Protein AF-A0A8S3IN43-F1 (afdb_monomer)

Sequence (209 aa):
DVLYPGGNQHSLDSMCGRSYDKCTKEAFMAYLGIGNPAVPFPIYINMINDTSQYETFYNQTTFVCSEPIVSRYENKTACGCLDCSKSCSPIPPDVPDKEFKIFNIDGWVVIALMVIVLFVATFFTSLFVIPKFRKPRQIVEESTETTALINGPISRKKLGRLIRVRLSTESFLQRIFYNLGLYCAQHPFIVLSIGTVLIAALSCGLFKF

Secondary structure (DSSP, 8-state):
--EETTTTEEHHHHHSSS-GGG--HHHHHHIIIIISTT-SS-------S--TT-S---------TTS-EE-SS-EEPPPPTTT-GGGPPPPPPPPPP---EETTEEHHHHHHHHHHHHHHHHHHHHHHHHHHH------------TT-TTS--S-HHHHHHHHHHHHHHHHHHHHHHHHHHHHHHH-HHHHHHHHHHHHHHHHGGGGG-

Foldseek 3Di:
DAADPVPRAHPVCVQQVHHPVPRDPQSNVQCVAPVDPVHPHHDDDDDDPDCPVDPDDDDDDDDDQLQWDDDPVDTGHHHDCSGPVVVDDPDDPDDPPDQCDDPNHRVVVVVVVVVVVVVVVVVVCCVPVVVVVDDDDDDDDDDDDDPPVPDDPPCPPVVVVVVVVVVVVVVVVCVVCVVVVVVCVVCVPVVVVVVVVVVVVVCVVVVVD

InterPro domains:
  IPR032190 Niemann-Pick C1, N-terminal [PF16414] (2-106)

Mean predicted aligned error: 18.07 Å

pLDDT: mean 81.77, std 16.05, range [35.16, 96.38]

Nearest PDB structures (foldseek):
  6w5s-assembly1_A  TM=4.843E-01  e=1.435E-05  Homo sapiens
  5jnx-assembly1_A  TM=6.527E-01  e=1.391E-02  Homo sapiens
  6uox-assembly1_A  TM=4.454E-01  e=5.257E-03  Homo sapiens

Organism: NCBI:txid392030

Radius of gyration: 42.4 Å; Cα contacts (8 Å, |Δi|>4): 109; chains: 1; bounding box: 72×52×113 Å

Solvent-accessible surface area (backbone atoms only — not comparable to full-atom values): 13130 Å² total; per-residue (Å²): 101,42,57,32,90,92,71,80,41,51,48,48,38,77,59,29,84,41,55,53,95,77,53,46,75,67,51,30,47,36,21,66,19,63,64,41,89,86,45,91,62,82,42,92,70,82,88,74,93,71,63,90,85,53,98,76,78,95,82,74,94,80,85,58,57,60,46,56,49,79,51,102,88,51,79,42,76,42,47,53,42,80,42,21,72,79,39,46,74,79,80,75,78,88,74,76,79,83,75,65,58,50,97,88,36,58,36,67,60,56,51,52,50,53,53,50,52,52,51,51,52,53,50,49,46,52,67,61,49,47,58,76,71,49,75,90,73,87,87,78,86,90,74,83,71,102,78,67,90,84,83,71,89,82,51,64,68,58,54,48,47,52,50,49,49,51,53,49,51,50,56,49,52,49,52,52,51,49,54,52,50,48,51,46,67,77,39,52,70,61,50,51,51,54,52,51,53,52,50,50,62,65,49,52,62,67,74,76,109

Structure (mmCIF, N/CA/C/O backbone):
data_AF-A0A8S3IN43-F1
#
_entry.id   AF-A0A8S3IN43-F1
#
loop_
_atom_site.group_PDB
_atom_site.id
_atom_site.type_symbol
_atom_site.label_atom_id
_atom_site.label_alt_id
_atom_site.label_comp_id
_atom_site.label_asym_id
_atom_site.label_entity_id
_atom_site.label_seq_id
_atom_site.pdbx_PDB_ins_code
_atom_site.Cartn_x
_atom_site.Cartn_y
_atom_site.Cartn_z
_atom_site.occupancy
_atom_site.B_iso_or_equiv
_atom_site.auth_seq_id
_atom_site.auth_comp_id
_atom_site.auth_asym_id
_atom_site.auth_atom_id
_atom_site.pdbx_PDB_model_num
ATOM 1 N N . ASP A 1 1 ? 6.066 0.015 -19.989 1.00 91.25 1 ASP A N 1
ATOM 2 C CA . ASP A 1 1 ? 5.657 -0.548 -18.691 1.00 91.25 1 ASP A CA 1
ATOM 3 C C . ASP A 1 1 ? 6.676 -0.231 -17.610 1.00 91.25 1 ASP A C 1
ATOM 5 O O . ASP A 1 1 ? 6.291 0.456 -16.682 1.00 91.25 1 ASP A O 1
ATOM 9 N N . VAL A 1 2 ? 7.955 -0.598 -17.768 1.00 94.00 2 VAL A N 1
ATOM 10 C CA . VAL A 1 2 ? 9.033 -0.303 -16.794 1.00 94.00 2 VAL A CA 1
ATOM 11 C C . VAL A 1 2 ? 8.985 1.121 -16.226 1.00 94.00 2 VAL A C 1
ATOM 13 O O . VAL A 1 2 ? 8.909 2.102 -16.984 1.00 94.00 2 VAL A O 1
ATOM 16 N N . LEU A 1 3 ? 9.049 1.214 -14.896 1.00 93.25 3 LEU A N 1
ATOM 17 C CA . LEU A 1 3 ? 8.963 2.468 -14.151 1.00 93.25 3 LEU A CA 1
ATOM 18 C C . LEU A 1 3 ? 10.329 2.926 -13.629 1.00 93.25 3 LEU A C 1
ATOM 20 O O . LEU A 1 3 ? 11.205 2.142 -13.271 1.00 93.25 3 LEU A O 1
ATOM 24 N N . TYR A 1 4 ? 10.506 4.241 -13.560 1.00 92.31 4 TYR A N 1
ATOM 25 C CA . TYR A 1 4 ? 11.646 4.886 -12.932 1.00 92.31 4 TYR A CA 1
ATOM 26 C C . TYR A 1 4 ? 11.420 4.999 -11.412 1.00 92.31 4 TYR A C 1
ATOM 28 O O . TYR A 1 4 ? 10.465 5.661 -10.983 1.00 92.31 4 TYR A O 1
ATOM 36 N N . PRO A 1 5 ? 12.309 4.430 -10.574 1.00 89.25 5 PRO A N 1
ATOM 37 C CA . PRO A 1 5 ? 12.084 4.334 -9.130 1.00 89.25 5 PRO A CA 1
ATOM 38 C C . PRO A 1 5 ? 12.062 5.691 -8.414 1.00 89.25 5 PRO A C 1
ATOM 40 O O . PRO A 1 5 ? 11.455 5.811 -7.357 1.00 89.25 5 PRO A O 1
ATOM 43 N N . GLY A 1 6 ? 12.694 6.726 -8.977 1.00 88.31 6 GLY A N 1
ATOM 44 C CA . GLY A 1 6 ? 12.758 8.051 -8.354 1.00 88.31 6 GLY A CA 1
ATOM 45 C C . GLY A 1 6 ? 11.522 8.930 -8.565 1.00 88.31 6 GLY A C 1
ATOM 46 O O . GLY A 1 6 ? 11.456 10.004 -7.977 1.00 88.31 6 GLY A O 1
ATOM 47 N N . GLY A 1 7 ? 10.558 8.521 -9.400 1.00 84.19 7 GLY A N 1
ATOM 48 C CA . GLY A 1 7 ? 9.442 9.401 -9.774 1.00 84.19 7 GLY A CA 1
ATOM 49 C C . GLY A 1 7 ? 8.144 8.722 -10.197 1.00 84.19 7 GLY A C 1
ATOM 50 O O . GLY A 1 7 ? 7.210 9.433 -10.551 1.00 84.19 7 GLY A O 1
ATOM 51 N N . ASN A 1 8 ? 8.068 7.385 -10.177 1.00 86.69 8 ASN A N 1
ATOM 52 C CA . ASN A 1 8 ? 6.900 6.624 -10.644 1.00 86.69 8 ASN A CA 1
ATOM 53 C C . ASN A 1 8 ? 6.446 7.008 -12.073 1.00 86.69 8 ASN A C 1
ATOM 55 O O . ASN A 1 8 ? 5.265 6.966 -12.402 1.00 86.69 8 ASN A O 1
ATOM 59 N N . GLN A 1 9 ? 7.397 7.433 -12.906 1.00 91.69 9 GLN A N 1
ATOM 60 C CA . GLN A 1 9 ? 7.215 7.746 -14.327 1.00 91.69 9 GLN A CA 1
ATOM 61 C C . GLN A 1 9 ? 7.721 6.573 -15.161 1.00 91.69 9 GLN A C 1
ATOM 63 O O . GLN A 1 9 ? 8.525 5.781 -14.666 1.00 91.69 9 GLN A O 1
ATOM 68 N N . HIS A 1 10 ? 7.323 6.452 -16.426 1.00 93.69 10 HIS A N 1
ATOM 69 C CA . HIS A 1 10 ? 7.871 5.391 -17.265 1.00 93.69 10 HIS A CA 1
ATOM 70 C C . HIS A 1 10 ? 9.320 5.703 -17.637 1.00 93.69 10 HIS A C 1
ATOM 72 O O . HIS A 1 10 ? 9.658 6.827 -18.004 1.00 93.69 10 HIS A O 1
ATOM 78 N N . SER A 1 11 ? 10.197 4.698 -17.613 1.00 93.75 11 SER A N 1
ATOM 79 C CA . SER A 1 11 ? 11.609 4.904 -17.978 1.00 93.75 11 SER A CA 1
ATOM 80 C C . SER A 1 11 ? 11.765 5.453 -19.405 1.00 93.75 11 SER A C 1
ATOM 82 O O . SER A 1 11 ? 12.669 6.238 -19.687 1.00 93.75 11 SER A O 1
ATOM 84 N N . LEU A 1 12 ? 10.836 5.099 -20.298 1.00 93.88 12 LEU A N 1
ATOM 85 C CA . LEU A 1 12 ? 10.799 5.583 -21.678 1.00 93.88 12 LEU A CA 1
ATOM 86 C C . LEU A 1 12 ? 10.534 7.089 -21.810 1.00 93.88 12 LEU A C 1
ATOM 88 O O . LEU A 1 12 ? 10.988 7.661 -22.801 1.00 93.88 12 LEU A O 1
ATOM 92 N N . ASP A 1 13 ? 9.898 7.745 -20.831 1.00 92.75 13 ASP A N 1
ATOM 93 C CA . ASP A 1 13 ? 9.716 9.207 -20.847 1.00 92.75 13 ASP A CA 1
ATOM 94 C C . ASP A 1 13 ? 11.067 9.937 -20.931 1.00 92.75 13 ASP A C 1
ATOM 96 O O . ASP A 1 13 ? 11.198 10.959 -21.603 1.00 92.75 13 ASP A O 1
ATOM 100 N N . SER A 1 14 ? 12.105 9.376 -20.302 1.00 89.50 14 SER A N 1
ATOM 101 C CA . SER A 1 14 ? 13.466 9.929 -20.333 1.00 89.50 14 SER A CA 1
ATOM 102 C C . SER A 1 14 ? 14.288 9.448 -21.533 1.00 89.50 14 SER A C 1
ATOM 104 O O . SER A 1 14 ? 15.235 10.116 -21.947 1.00 89.50 14 SER A O 1
ATOM 106 N N . MET A 1 15 ? 13.944 8.293 -22.109 1.00 91.19 15 MET A N 1
ATOM 107 C CA . MET A 1 15 ? 14.746 7.636 -23.149 1.00 91.19 15 MET A CA 1
ATOM 108 C C . MET A 1 15 ? 14.199 7.811 -24.573 1.00 91.19 15 MET A C 1
ATOM 110 O O . MET A 1 15 ? 14.775 7.254 -25.500 1.00 91.19 15 MET A O 1
ATOM 114 N N . CYS A 1 16 ? 13.105 8.552 -24.771 1.00 94.12 16 CYS A N 1
ATOM 115 C CA . CYS A 1 16 ? 12.480 8.737 -26.090 1.00 94.12 16 CYS A CA 1
ATOM 116 C C . CYS A 1 16 ? 12.458 10.200 -26.581 1.00 94.12 16 CYS A C 1
ATOM 118 O O . CYS A 1 16 ? 12.021 10.477 -27.703 1.00 94.12 16 CYS A O 1
ATOM 120 N N . GLY A 1 17 ? 12.882 11.153 -25.739 1.00 91.12 17 GLY A N 1
ATOM 121 C CA . GLY A 1 17 ? 12.820 12.595 -26.031 1.00 91.12 17 GLY A CA 1
ATOM 122 C C . GLY A 1 17 ? 11.399 13.160 -26.128 1.00 91.12 17 GLY A C 1
ATOM 123 O O . GLY A 1 17 ? 11.196 14.274 -26.603 1.00 91.12 17 GLY A O 1
ATOM 124 N N . ARG A 1 18 ? 10.403 12.367 -25.730 1.00 93.31 18 ARG A N 1
ATOM 125 C CA . ARG A 1 18 ? 8.970 12.666 -25.746 1.00 93.31 18 ARG A CA 1
ATOM 126 C C . ARG A 1 18 ? 8.284 11.789 -24.701 1.00 93.31 18 ARG A C 1
ATOM 128 O O . ARG A 1 18 ? 8.858 10.792 -24.274 1.00 93.31 18 ARG A O 1
ATOM 135 N N . SER A 1 19 ? 7.047 12.129 -24.349 1.00 94.06 19 SER A N 1
ATOM 136 C CA . SER A 1 19 ? 6.263 11.333 -23.401 1.00 94.06 19 SER A CA 1
ATOM 137 C C . SER A 1 19 ? 5.993 9.912 -23.914 1.00 94.06 19 SER A C 1
ATOM 139 O O . SER A 1 19 ? 5.814 9.704 -25.121 1.00 94.06 19 SER A O 1
ATOM 141 N N . TYR A 1 20 ? 5.940 8.962 -22.983 1.00 93.75 20 TYR A N 1
ATOM 142 C CA . TYR A 1 20 ? 5.702 7.536 -23.164 1.00 93.75 20 TYR A CA 1
ATOM 143 C C . TYR A 1 20 ? 4.515 7.249 -24.088 1.00 93.75 20 TYR A C 1
ATOM 145 O O . TYR A 1 20 ? 4.677 6.511 -25.058 1.00 93.75 20 TYR A O 1
ATOM 153 N N . ASP A 1 21 ? 3.381 7.925 -23.890 1.00 93.62 21 ASP A N 1
ATOM 154 C CA . ASP A 1 21 ? 2.159 7.713 -24.685 1.00 93.62 21 ASP A CA 1
ATOM 155 C C . ASP A 1 21 ? 2.334 8.036 -26.179 1.00 93.62 21 ASP A C 1
ATOM 157 O O . ASP A 1 21 ? 1.595 7.544 -27.031 1.00 93.62 21 ASP A O 1
ATOM 161 N N . LYS A 1 22 ? 3.313 8.884 -26.517 1.00 95.06 22 LYS A N 1
ATOM 162 C CA . LYS A 1 22 ? 3.620 9.307 -27.895 1.00 95.06 22 LYS A CA 1
ATOM 163 C C . LYS A 1 22 ? 4.891 8.655 -28.441 1.00 95.06 22 LYS A C 1
ATOM 165 O O . LYS A 1 22 ? 5.344 9.014 -29.534 1.00 95.06 22 LYS A O 1
ATOM 170 N N . CYS A 1 23 ? 5.502 7.749 -27.684 1.00 95.00 23 CYS A N 1
ATOM 171 C CA . CYS A 1 23 ? 6.739 7.083 -28.054 1.00 95.00 23 CYS A CA 1
ATOM 172 C C . CYS A 1 23 ? 6.450 5.823 -28.878 1.00 95.00 23 CYS A C 1
ATOM 174 O O . CYS A 1 23 ? 6.045 4.792 -28.350 1.00 95.00 23 CYS A O 1
ATOM 176 N N . THR A 1 24 ? 6.679 5.895 -30.191 1.00 94.31 24 THR A N 1
ATOM 177 C CA . THR A 1 24 ? 6.680 4.704 -31.053 1.00 94.31 24 THR A CA 1
ATOM 178 C C . THR A 1 24 ? 8.052 4.032 -31.046 1.00 94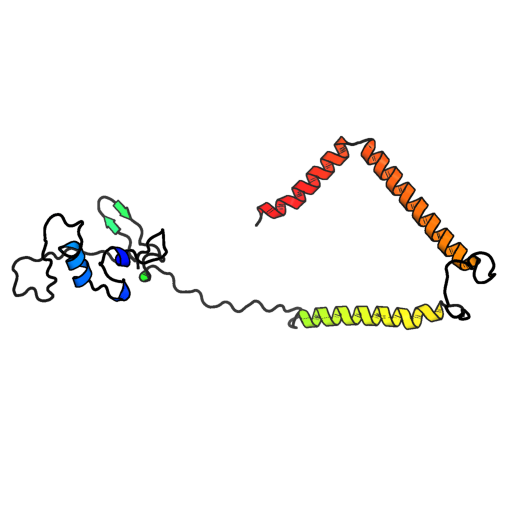.31 24 THR A C 1
ATOM 180 O O . THR A 1 24 ? 9.058 4.633 -30.659 1.00 94.31 24 THR A O 1
ATOM 183 N N . LYS A 1 25 ? 8.126 2.784 -31.519 1.00 92.56 25 LYS A N 1
ATOM 184 C CA . LYS A 1 25 ? 9.402 2.066 -31.650 1.00 92.56 25 LYS A CA 1
ATOM 185 C C . LYS A 1 25 ? 10.397 2.835 -32.535 1.00 92.56 25 LYS A C 1
ATOM 187 O O . LYS A 1 25 ? 11.568 2.947 -32.182 1.00 92.56 25 LYS A O 1
ATOM 192 N N . GLU A 1 26 ? 9.940 3.425 -33.639 1.00 92.12 26 GLU A N 1
ATOM 193 C CA . GLU A 1 26 ? 10.767 4.206 -34.576 1.00 92.12 26 GLU A CA 1
ATOM 194 C C . GLU A 1 26 ? 11.272 5.489 -33.931 1.00 92.12 26 GLU A C 1
ATOM 196 O O . GLU A 1 26 ? 12.451 5.817 -34.034 1.00 92.12 26 GLU A O 1
ATOM 201 N N . ALA A 1 27 ? 10.389 6.183 -33.216 1.00 92.50 27 ALA A N 1
ATOM 202 C CA . ALA A 1 27 ? 10.732 7.366 -32.448 1.00 92.50 27 ALA A CA 1
ATOM 203 C C . ALA A 1 27 ? 11.822 7.086 -31.407 1.00 92.50 27 ALA A C 1
ATOM 205 O O . ALA A 1 27 ? 12.772 7.860 -31.294 1.00 92.50 27 ALA A O 1
ATOM 206 N N . PHE A 1 28 ? 11.686 5.978 -30.678 1.00 94.12 28 PHE A N 1
ATOM 207 C CA . PHE A 1 28 ? 12.654 5.547 -29.678 1.00 94.12 28 PHE A CA 1
ATOM 208 C C . PHE A 1 28 ? 14.021 5.249 -30.304 1.00 94.12 28 PHE A C 1
ATOM 210 O O . PHE A 1 28 ? 15.031 5.803 -29.872 1.00 94.12 28 PHE A O 1
ATOM 217 N N . MET A 1 29 ? 14.060 4.448 -31.373 1.00 93.44 29 MET A N 1
ATOM 218 C CA . MET A 1 29 ? 15.319 4.118 -32.053 1.00 93.44 29 MET A CA 1
ATOM 219 C C . MET A 1 29 ? 15.978 5.348 -32.688 1.00 93.44 29 MET A C 1
ATOM 221 O O . MET A 1 29 ? 17.190 5.519 -32.578 1.00 93.44 29 MET A O 1
ATOM 225 N N . ALA A 1 30 ? 15.199 6.255 -33.284 1.00 93.00 30 ALA A N 1
ATOM 226 C CA . ALA A 1 30 ? 15.722 7.516 -33.806 1.00 93.00 30 ALA A CA 1
ATOM 227 C C . ALA A 1 30 ? 16.308 8.399 -32.691 1.00 93.00 30 ALA A C 1
ATOM 229 O O . ALA A 1 30 ? 17.351 9.028 -32.882 1.00 93.00 30 ALA A O 1
ATOM 230 N N . TYR A 1 31 ? 15.685 8.421 -31.508 1.00 94.25 31 TYR A N 1
ATOM 231 C CA . TYR A 1 31 ? 16.215 9.153 -30.358 1.00 94.25 31 TYR A CA 1
ATOM 232 C C . TYR A 1 31 ? 17.541 8.572 -29.854 1.00 94.25 31 TYR A C 1
ATOM 234 O O . TYR A 1 31 ? 18.444 9.332 -29.512 1.00 94.25 31 TYR A O 1
ATOM 242 N N . LEU A 1 32 ? 17.692 7.244 -29.861 1.00 93.75 32 LEU A N 1
ATOM 243 C CA . LEU A 1 32 ? 18.950 6.571 -29.521 1.00 93.75 32 LEU A CA 1
ATOM 244 C C . LEU A 1 32 ? 20.052 6.757 -30.571 1.00 93.75 32 LEU A C 1
ATOM 246 O O . LEU A 1 32 ? 21.224 6.693 -30.217 1.00 93.75 32 LEU A O 1
ATOM 250 N N . GLY A 1 33 ? 19.691 6.949 -31.841 1.00 93.69 33 GLY A N 1
ATOM 251 C CA . GLY A 1 33 ? 20.650 7.046 -32.943 1.00 93.69 33 GLY A CA 1
ATOM 252 C C . GLY A 1 33 ? 21.092 8.468 -33.289 1.00 93.69 33 GLY A C 1
ATOM 253 O O . GLY A 1 33 ? 22.247 8.674 -33.641 1.00 93.69 33 GLY A O 1
ATOM 254 N N . ILE A 1 34 ? 20.195 9.452 -33.211 1.00 93.25 34 ILE A N 1
ATOM 255 C CA . ILE A 1 34 ? 20.492 10.854 -33.567 1.00 93.25 34 ILE A CA 1
ATOM 256 C C . ILE A 1 34 ? 19.806 11.884 -32.663 1.00 93.25 34 ILE A C 1
ATOM 258 O O . ILE A 1 34 ? 20.198 13.046 -32.654 1.00 93.25 34 ILE A O 1
ATOM 262 N N . GLY A 1 35 ? 18.753 11.499 -31.937 1.00 86.75 35 GLY A N 1
ATOM 263 C CA . GLY A 1 35 ? 17.884 12.456 -31.250 1.00 86.75 35 GLY A CA 1
ATOM 264 C C . GLY A 1 35 ? 18.327 12.866 -29.847 1.00 86.75 35 GLY A C 1
ATOM 265 O O . GLY A 1 35 ? 17.629 13.671 -29.236 1.00 86.75 35 GLY A O 1
ATOM 266 N N . ASN A 1 36 ? 19.447 12.351 -29.332 1.00 89.81 36 ASN A N 1
ATOM 267 C CA . ASN A 1 36 ? 19.948 12.701 -28.005 1.00 89.81 36 ASN A CA 1
ATOM 268 C C . ASN A 1 36 ? 21.436 13.112 -28.031 1.00 89.81 36 ASN A C 1
ATOM 270 O O . ASN A 1 36 ? 22.208 12.585 -28.832 1.00 89.81 36 ASN A O 1
ATOM 274 N N . PRO A 1 37 ? 21.863 14.036 -27.150 1.00 89.81 37 PRO A N 1
ATOM 275 C CA . PRO A 1 37 ? 23.231 14.560 -27.137 1.00 89.81 37 PRO A CA 1
ATOM 276 C C . PRO A 1 37 ? 24.263 13.589 -26.545 1.00 89.81 37 PRO A C 1
ATOM 278 O O . PRO A 1 37 ? 25.458 13.859 -26.619 1.00 89.81 37 PRO A O 1
ATOM 281 N N . ALA A 1 38 ? 23.827 12.481 -25.937 1.00 92.75 38 ALA A N 1
ATOM 282 C CA . ALA A 1 38 ? 24.720 11.442 -25.433 1.00 92.75 38 ALA A CA 1
ATOM 283 C C . ALA A 1 38 ? 25.202 10.496 -26.549 1.00 92.75 38 ALA A C 1
ATOM 285 O O . ALA A 1 38 ? 26.068 9.655 -26.309 1.00 92.75 38 ALA A O 1
ATOM 286 N N . VAL A 1 39 ? 24.664 10.633 -27.765 1.00 93.19 39 VAL A N 1
ATOM 287 C CA . VAL A 1 39 ? 25.127 9.896 -28.938 1.00 93.19 39 VAL A CA 1
ATOM 288 C C . VAL A 1 39 ? 26.480 10.449 -29.414 1.00 93.19 39 VAL A C 1
ATOM 290 O O . VAL A 1 39 ? 26.562 11.623 -29.774 1.00 93.19 39 VAL A O 1
ATOM 293 N N . PRO A 1 40 ? 27.538 9.620 -29.496 1.00 93.62 40 PRO A N 1
ATOM 294 C CA . PRO A 1 40 ? 28.864 10.076 -29.916 1.00 93.62 40 PRO A CA 1
ATOM 295 C C . PRO A 1 40 ? 28.980 10.341 -31.428 1.00 93.62 40 PRO A C 1
ATOM 297 O O . PRO A 1 40 ? 29.797 11.159 -31.845 1.00 93.62 40 PRO A O 1
ATOM 300 N N . PHE A 1 41 ? 28.195 9.649 -32.257 1.00 93.88 41 PHE A N 1
ATOM 301 C CA . PHE A 1 41 ? 28.143 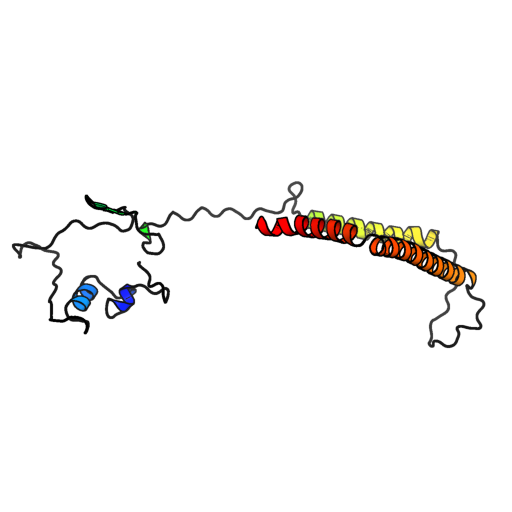9.824 -33.712 1.00 93.88 41 PHE A CA 1
ATOM 302 C C . PHE A 1 41 ? 26.763 9.415 -34.251 1.00 93.88 41 PHE A C 1
ATOM 304 O O . PHE A 1 41 ? 26.157 8.496 -33.704 1.00 93.88 41 PHE A O 1
ATOM 311 N N . PRO A 1 42 ? 26.253 10.057 -35.315 1.00 93.06 42 PRO A N 1
ATOM 312 C CA . PRO A 1 42 ? 24.896 9.818 -35.795 1.00 93.06 42 PRO A CA 1
ATOM 313 C C . PRO A 1 42 ? 24.727 8.411 -36.384 1.00 93.06 42 PRO A C 1
ATOM 315 O O . PRO A 1 42 ? 25.492 7.995 -37.256 1.00 93.06 42 PRO A O 1
ATOM 318 N N . ILE A 1 43 ? 23.685 7.703 -35.944 1.00 93.31 43 ILE A N 1
ATOM 319 C CA . ILE A 1 43 ? 23.301 6.376 -36.440 1.00 93.31 43 ILE A CA 1
ATOM 320 C C . ILE A 1 43 ? 21.863 6.433 -36.962 1.00 93.31 43 ILE A C 1
ATOM 322 O O . ILE A 1 43 ? 20.927 6.728 -36.220 1.00 93.31 43 ILE A O 1
ATOM 326 N N . TYR A 1 44 ? 21.675 6.104 -38.240 1.00 90.81 44 TYR A N 1
ATOM 327 C CA . TYR A 1 44 ? 20.358 6.060 -38.878 1.00 90.81 44 TYR A CA 1
ATOM 328 C C . TYR A 1 44 ? 19.787 4.640 -38.812 1.00 90.81 44 TYR A C 1
ATOM 330 O O . TYR A 1 44 ? 20.210 3.755 -39.554 1.00 90.81 44 TYR A O 1
ATOM 338 N N . ILE A 1 45 ? 18.839 4.420 -37.897 1.00 88.56 45 ILE A N 1
ATOM 339 C CA . ILE A 1 45 ? 18.192 3.119 -37.685 1.00 88.56 45 ILE A CA 1
ATOM 340 C C . ILE A 1 45 ? 16.848 3.107 -38.414 1.00 88.56 45 ILE A C 1
ATOM 342 O O . ILE A 1 45 ? 15.900 3.766 -37.987 1.00 88.56 45 ILE A O 1
ATOM 346 N N . ASN A 1 46 ? 16.753 2.313 -39.480 1.00 84.62 46 ASN A N 1
ATOM 347 C CA . ASN A 1 46 ? 15.513 2.118 -40.226 1.00 84.62 46 ASN A CA 1
ATOM 348 C C . ASN A 1 46 ? 14.876 0.779 -39.844 1.00 84.62 46 ASN A C 1
ATOM 350 O O . ASN A 1 46 ? 15.488 -0.274 -40.006 1.00 84.62 46 ASN A O 1
ATOM 354 N N . MET A 1 47 ? 13.635 0.821 -39.356 1.00 84.12 47 MET A N 1
ATOM 355 C CA . MET A 1 47 ? 12.822 -0.377 -39.145 1.00 84.12 47 MET A CA 1
ATOM 356 C C . MET A 1 47 ? 11.964 -0.632 -40.375 1.00 84.12 47 MET A C 1
ATOM 358 O O . MET A 1 47 ? 11.161 0.211 -40.769 1.00 84.12 47 MET A O 1
ATOM 362 N N . ILE A 1 48 ? 12.161 -1.795 -40.983 1.00 82.75 48 ILE A N 1
ATOM 363 C CA . ILE A 1 48 ? 11.596 -2.156 -42.280 1.00 82.75 48 ILE A CA 1
ATOM 364 C C . ILE A 1 48 ? 10.732 -3.393 -42.067 1.00 82.75 48 ILE A C 1
ATOM 366 O O . ILE A 1 48 ? 11.176 -4.354 -41.443 1.00 82.75 48 ILE A O 1
ATOM 370 N N . ASN A 1 49 ? 9.490 -3.355 -42.549 1.00 76.62 49 ASN A N 1
ATOM 371 C CA . ASN A 1 49 ? 8.577 -4.499 -42.458 1.00 76.62 49 ASN A CA 1
ATOM 372 C C . ASN A 1 49 ? 8.708 -5.438 -43.665 1.00 76.62 49 ASN A C 1
ATOM 374 O O . ASN A 1 49 ? 8.340 -6.604 -43.570 1.00 76.62 49 ASN A O 1
ATOM 378 N N . ASP A 1 50 ? 9.216 -4.924 -44.787 1.00 75.50 50 ASP A N 1
ATOM 379 C CA . ASP A 1 50 ? 9.418 -5.671 -46.022 1.00 75.50 50 ASP A CA 1
ATOM 380 C C . ASP A 1 50 ? 10.914 -5.939 -46.221 1.00 75.50 50 ASP A C 1
ATOM 382 O O . ASP A 1 50 ? 11.719 -5.018 -46.376 1.00 75.50 50 ASP A O 1
ATOM 386 N N . THR A 1 51 ? 11.291 -7.213 -46.162 1.00 71.50 51 THR A N 1
ATOM 387 C CA . THR A 1 51 ? 12.675 -7.679 -46.298 1.00 71.50 51 THR A CA 1
ATOM 388 C C . THR A 1 51 ? 13.086 -7.917 -47.749 1.00 71.50 51 THR A C 1
ATOM 390 O O . THR A 1 51 ? 14.255 -8.200 -47.996 1.00 71.50 51 THR A O 1
ATOM 393 N N . SER A 1 52 ? 12.176 -7.769 -48.720 1.00 70.69 52 SER A N 1
ATOM 394 C CA . SER A 1 52 ? 12.435 -8.066 -50.139 1.00 70.69 52 SER A CA 1
ATOM 395 C C . SER A 1 52 ? 13.561 -7.234 -50.766 1.00 70.69 52 SER A C 1
ATOM 397 O O . SER A 1 52 ? 14.150 -7.650 -51.761 1.00 70.69 52 SER A O 1
ATOM 399 N N . GLN A 1 53 ? 13.881 -6.079 -50.177 1.00 69.44 53 GLN A N 1
ATOM 400 C CA . GLN A 1 53 ? 14.848 -5.121 -50.712 1.00 69.44 53 GLN A CA 1
ATOM 401 C C . GLN A 1 53 ? 16.244 -5.188 -50.059 1.00 69.44 53 GLN A C 1
ATOM 403 O O . GLN A 1 53 ? 17.135 -4.447 -50.474 1.00 69.44 53 GLN A O 1
ATOM 408 N N . TYR A 1 54 ? 16.458 -6.045 -49.050 1.00 71.38 54 TYR A N 1
ATOM 409 C CA . TYR A 1 54 ? 17.693 -6.066 -48.251 1.00 71.38 54 TYR A CA 1
ATOM 410 C C . TYR A 1 54 ? 18.212 -7.493 -48.023 1.00 71.38 54 TYR A C 1
ATOM 412 O O . TYR A 1 54 ? 17.492 -8.344 -47.509 1.00 71.38 54 TYR A O 1
ATOM 420 N N . GLU A 1 55 ? 19.487 -7.746 -48.345 1.00 65.06 55 GLU A N 1
ATOM 421 C CA . GLU A 1 55 ? 20.089 -9.091 -48.253 1.00 65.06 55 GLU A CA 1
ATOM 422 C C . GLU A 1 55 ? 20.374 -9.554 -46.814 1.00 65.06 55 GLU A C 1
ATOM 424 O O . GLU A 1 55 ? 20.407 -10.753 -46.542 1.00 65.06 55 GLU A O 1
ATOM 429 N N . THR A 1 56 ? 20.549 -8.626 -45.867 1.00 73.88 56 THR A N 1
ATOM 430 C CA . THR A 1 56 ? 20.806 -8.947 -44.456 1.00 73.88 56 THR A CA 1
ATOM 431 C C . THR A 1 56 ? 20.076 -7.985 -43.531 1.00 73.88 56 THR A C 1
ATOM 433 O O . THR A 1 56 ? 20.238 -6.770 -43.639 1.00 73.88 56 THR A O 1
ATOM 436 N N . PHE A 1 57 ? 19.318 -8.527 -42.581 1.00 78.94 57 PHE A N 1
ATOM 437 C CA . PHE A 1 57 ? 18.591 -7.773 -41.563 1.00 78.94 57 PHE A CA 1
ATOM 438 C C . PHE A 1 57 ? 18.806 -8.404 -40.185 1.00 78.94 57 PHE A C 1
ATOM 440 O O . PHE A 1 57 ? 19.031 -9.608 -40.053 1.00 78.94 57 PHE A O 1
ATOM 447 N N . TYR A 1 58 ? 18.750 -7.581 -39.139 1.00 81.94 58 TYR A N 1
ATOM 448 C CA . TYR A 1 58 ? 18.923 -8.052 -37.770 1.00 81.94 58 TYR A CA 1
ATOM 449 C C . TYR A 1 58 ? 17.594 -8.589 -37.228 1.00 81.94 58 TYR A C 1
ATOM 451 O O . TYR A 1 58 ? 16.725 -7.821 -36.822 1.00 81.94 58 TYR A O 1
ATOM 459 N N . ASN A 1 59 ? 17.435 -9.914 -37.234 1.00 82.25 59 ASN A N 1
ATOM 460 C CA . ASN A 1 59 ? 16.268 -10.608 -36.687 1.00 82.25 59 ASN A CA 1
ATOM 461 C C . ASN A 1 59 ? 16.721 -11.664 -35.675 1.00 82.25 59 ASN A C 1
ATOM 463 O O . ASN A 1 59 ? 16.967 -12.818 -36.020 1.00 82.25 59 ASN A O 1
ATOM 467 N N . GLN A 1 60 ? 16.901 -11.229 -34.432 1.00 84.06 60 GLN A N 1
ATOM 468 C CA . GLN A 1 60 ? 17.221 -12.105 -33.309 1.00 84.06 60 GLN A CA 1
ATOM 469 C C . GLN A 1 60 ? 15.955 -12.448 -32.526 1.00 84.06 60 GLN A C 1
ATOM 471 O O . GLN A 1 60 ? 14.982 -11.694 -32.523 1.00 84.06 60 GLN A O 1
ATOM 476 N N . THR A 1 61 ? 15.988 -13.570 -31.812 1.00 84.25 61 THR A N 1
ATOM 477 C CA . THR A 1 61 ? 14.906 -13.963 -30.906 1.00 84.25 61 THR A CA 1
ATOM 478 C C . THR A 1 61 ? 14.750 -12.945 -29.779 1.00 84.25 61 THR A C 1
ATOM 480 O O . THR A 1 61 ? 15.722 -12.612 -29.098 1.00 84.25 61 THR A O 1
ATOM 483 N N . THR A 1 62 ? 13.525 -12.482 -29.551 1.00 87.19 62 THR A N 1
ATOM 484 C CA . THR A 1 62 ? 13.177 -11.567 -28.458 1.00 87.19 62 THR A CA 1
ATOM 485 C C . THR A 1 62 ? 12.447 -12.309 -27.347 1.00 87.19 62 THR A C 1
ATOM 487 O O . THR A 1 62 ? 11.634 -13.186 -27.631 1.00 87.19 62 THR A O 1
ATOM 490 N N . PHE A 1 63 ? 12.675 -11.914 -26.097 1.00 88.62 63 PHE A N 1
ATOM 491 C CA . PHE A 1 63 ? 11.964 -12.460 -24.941 1.00 88.62 63 PHE A CA 1
ATOM 492 C C . PHE A 1 63 ? 10.787 -11.567 -24.548 1.00 88.62 63 PHE A C 1
ATOM 494 O O . PHE A 1 63 ? 10.878 -10.338 -24.611 1.00 88.62 63 PHE A O 1
ATOM 501 N N . VAL A 1 64 ? 9.686 -12.186 -24.128 1.00 91.44 64 VAL A N 1
ATOM 502 C CA . VAL A 1 64 ? 8.514 -11.477 -23.603 1.00 91.44 64 VAL A CA 1
ATOM 503 C C . VAL A 1 64 ? 8.711 -11.222 -22.109 1.00 91.44 64 VAL A C 1
ATOM 505 O O . VAL A 1 64 ? 9.217 -12.081 -21.397 1.00 91.44 64 VAL A O 1
ATOM 508 N N . CYS A 1 65 ? 8.281 -10.060 -21.605 1.00 92.88 65 CYS A N 1
ATOM 509 C CA . CYS A 1 65 ? 8.493 -9.689 -20.198 1.00 92.88 65 CYS A CA 1
ATOM 510 C C . CYS A 1 65 ? 7.800 -10.613 -19.180 1.00 92.88 65 CYS A C 1
ATOM 512 O O . CYS A 1 65 ? 8.252 -10.712 -18.041 1.00 92.88 65 CYS A O 1
ATOM 514 N N . SER A 1 66 ? 6.734 -11.306 -19.591 1.00 93.38 66 SER A N 1
ATOM 515 C CA . SER A 1 66 ? 5.999 -12.270 -18.765 1.00 93.38 66 SER A CA 1
ATOM 516 C C . SER A 1 66 ? 6.674 -13.636 -18.652 1.00 93.38 66 SER A C 1
ATOM 518 O O . SER A 1 66 ? 6.221 -14.469 -17.870 1.00 93.38 66 SER A O 1
ATOM 520 N N . GLU A 1 67 ? 7.730 -13.892 -19.424 1.00 91.06 67 GLU A N 1
ATOM 521 C CA . GLU A 1 67 ? 8.401 -15.189 -19.476 1.00 91.06 67 GLU A CA 1
ATOM 522 C C . GLU A 1 67 ? 9.796 -15.121 -18.836 1.00 91.06 67 GLU A C 1
ATOM 524 O O . GLU A 1 67 ? 10.482 -14.099 -18.931 1.00 91.06 67 GLU A O 1
ATOM 529 N N . PRO A 1 68 ? 10.239 -16.196 -18.159 1.00 89.62 68 PRO A N 1
ATOM 530 C CA . PRO A 1 68 ? 11.594 -16.268 -17.637 1.00 89.62 68 PRO A CA 1
ATOM 531 C C . PRO A 1 68 ? 12.607 -16.386 -18.779 1.00 89.62 68 PRO A C 1
ATOM 533 O O . PRO A 1 68 ? 12.379 -17.076 -19.774 1.00 89.62 68 PRO A O 1
ATOM 536 N N . ILE A 1 69 ? 13.770 -15.763 -18.605 1.00 88.25 69 ILE A N 1
ATOM 537 C CA . ILE A 1 69 ? 14.873 -15.881 -19.559 1.00 88.25 69 ILE A CA 1
ATOM 538 C C . ILE A 1 69 ? 15.767 -17.026 -19.093 1.00 88.25 69 ILE A C 1
ATOM 540 O O . ILE A 1 69 ? 16.492 -16.905 -18.105 1.00 88.25 69 ILE A O 1
ATOM 544 N N . VAL A 1 70 ? 15.719 -18.140 -19.819 1.00 81.94 70 VAL A N 1
ATOM 545 C CA . VAL A 1 70 ? 16.585 -19.303 -19.597 1.00 81.94 70 VAL A CA 1
ATOM 546 C C . VAL A 1 70 ? 17.678 -19.276 -20.655 1.00 81.94 70 VAL A C 1
ATOM 548 O O . VAL A 1 70 ? 17.441 -19.593 -21.821 1.00 81.94 70 VAL A O 1
ATOM 551 N N . SER A 1 71 ? 18.880 -18.860 -20.264 1.00 78.12 71 SER A N 1
ATOM 552 C CA . SER A 1 71 ? 20.054 -18.879 -21.135 1.00 78.12 71 SER A CA 1
ATOM 553 C C . SER A 1 71 ? 21.074 -19.899 -20.639 1.00 78.12 71 SER A C 1
ATOM 555 O O . SER A 1 71 ? 21.050 -20.321 -19.486 1.00 78.12 71 SER A O 1
ATOM 557 N N . ARG A 1 72 ? 22.031 -20.268 -21.499 1.00 72.12 72 ARG A N 1
ATOM 558 C CA . ARG A 1 72 ? 23.118 -21.196 -21.140 1.00 72.12 72 ARG A CA 1
ATOM 559 C C . ARG A 1 72 ? 23.959 -20.716 -19.945 1.00 72.12 72 ARG A C 1
ATOM 561 O O . ARG A 1 72 ? 24.608 -21.535 -19.305 1.00 72.12 72 ARG A O 1
ATOM 568 N N . TYR A 1 73 ? 23.971 -19.410 -19.683 1.00 73.25 73 TYR A N 1
ATOM 569 C CA . TYR A 1 73 ? 24.824 -18.772 -18.680 1.00 73.25 73 TYR A CA 1
ATOM 570 C C . TYR A 1 73 ? 24.052 -18.271 -17.457 1.00 73.25 73 TYR A C 1
ATOM 572 O O . TYR A 1 73 ? 24.637 -18.143 -16.387 1.00 73.25 73 TYR A O 1
ATOM 580 N N . GLU A 1 74 ? 22.756 -17.989 -17.595 1.00 78.56 74 GLU A N 1
ATOM 581 C CA . GLU A 1 74 ? 21.972 -17.354 -16.539 1.00 78.56 74 GLU A CA 1
ATOM 582 C C . GLU A 1 74 ? 20.484 -17.697 -16.673 1.00 78.56 74 GLU A C 1
ATOM 584 O O . GLU A 1 74 ? 19.903 -17.578 -17.758 1.00 78.56 74 GLU A O 1
ATOM 589 N N . ASN A 1 75 ? 19.880 -18.095 -15.552 1.00 82.69 75 ASN A N 1
ATOM 590 C CA . ASN A 1 75 ? 18.445 -18.319 -15.417 1.00 82.69 75 ASN A CA 1
ATOM 591 C C . ASN A 1 75 ? 17.843 -17.126 -14.676 1.00 82.69 75 ASN A C 1
ATOM 593 O O . ASN A 1 75 ? 18.109 -16.945 -13.486 1.00 82.69 75 ASN A O 1
ATOM 597 N N . LYS A 1 76 ? 17.035 -16.319 -15.367 1.00 86.19 76 LYS A N 1
ATOM 598 C CA . LYS A 1 76 ? 16.325 -15.177 -14.779 1.00 86.19 76 LYS A CA 1
ATOM 599 C C . LYS A 1 76 ? 14.832 -15.441 -14.722 1.00 86.19 76 LYS A C 1
ATOM 601 O O . LYS A 1 76 ? 14.250 -16.009 -15.644 1.00 86.19 76 LYS A O 1
ATOM 606 N N . THR A 1 77 ? 14.212 -14.997 -13.637 1.00 89.81 77 THR A N 1
ATOM 607 C CA . THR A 1 77 ? 12.755 -14.975 -13.500 1.00 89.81 77 THR A CA 1
ATOM 608 C C . THR A 1 77 ? 12.139 -13.935 -14.436 1.00 89.81 77 THR A C 1
ATOM 610 O O . THR A 1 77 ? 12.822 -13.015 -14.887 1.00 89.81 77 THR A O 1
ATOM 613 N N . ALA A 1 78 ? 10.840 -14.072 -14.705 1.00 90.62 78 ALA A N 1
ATOM 614 C CA . ALA A 1 78 ? 10.069 -13.071 -15.438 1.00 90.62 78 ALA A CA 1
ATOM 615 C C . ALA A 1 78 ? 10.073 -11.704 -14.723 1.00 90.62 78 ALA A C 1
ATOM 617 O O . ALA A 1 78 ? 10.351 -11.615 -13.520 1.00 90.62 78 ALA A O 1
ATOM 618 N N . CYS A 1 79 ? 9.737 -10.641 -15.458 1.00 93.19 79 CYS A N 1
ATOM 619 C CA . CYS A 1 79 ? 9.578 -9.304 -14.889 1.00 93.19 79 CYS A CA 1
ATOM 620 C C . CYS A 1 79 ? 8.401 -9.262 -13.903 1.00 93.19 79 CYS A C 1
ATOM 622 O O . CYS A 1 79 ? 7.394 -9.948 -14.091 1.00 93.19 79 CYS A O 1
ATOM 624 N N . GLY A 1 80 ? 8.503 -8.414 -12.876 1.00 92.69 80 GLY A N 1
ATOM 625 C CA . GLY A 1 80 ? 7.399 -8.164 -11.952 1.00 92.69 80 GLY A CA 1
ATOM 626 C C . GLY A 1 80 ? 6.230 -7.432 -12.620 1.00 92.69 80 GLY A C 1
ATOM 627 O O . GLY A 1 80 ? 6.411 -6.728 -13.610 1.00 92.69 80 GLY A O 1
ATOM 628 N N . CYS A 1 81 ? 5.032 -7.558 -12.040 1.00 93.19 81 CYS A N 1
ATOM 629 C CA . CYS A 1 81 ? 3.807 -6.893 -12.515 1.00 93.19 81 CYS A CA 1
ATOM 630 C C . CYS A 1 81 ? 3.946 -5.360 -12.612 1.00 93.19 81 CYS A C 1
ATOM 632 O O . CYS A 1 81 ? 3.379 -4.743 -13.506 1.00 93.19 81 CYS A O 1
ATOM 634 N N . LEU A 1 82 ? 4.755 -4.751 -11.737 1.00 92.44 82 LEU A N 1
ATOM 635 C CA . LEU A 1 82 ? 5.019 -3.311 -11.753 1.00 92.44 82 LEU A CA 1
ATOM 636 C C . LEU A 1 82 ? 5.696 -2.844 -13.055 1.00 92.44 82 LEU A C 1
ATOM 638 O O . LEU A 1 82 ? 5.396 -1.765 -13.552 1.00 92.44 82 LEU A O 1
ATOM 642 N N . ASP A 1 83 ? 6.577 -3.675 -13.614 1.00 93.88 83 ASP A N 1
ATOM 643 C CA . ASP A 1 83 ? 7.372 -3.353 -14.803 1.00 93.88 83 ASP A CA 1
ATOM 644 C C . ASP A 1 83 ? 6.827 -3.994 -16.089 1.00 93.88 83 ASP A C 1
ATOM 646 O O . ASP A 1 83 ? 7.313 -3.703 -17.185 1.00 93.88 83 ASP A O 1
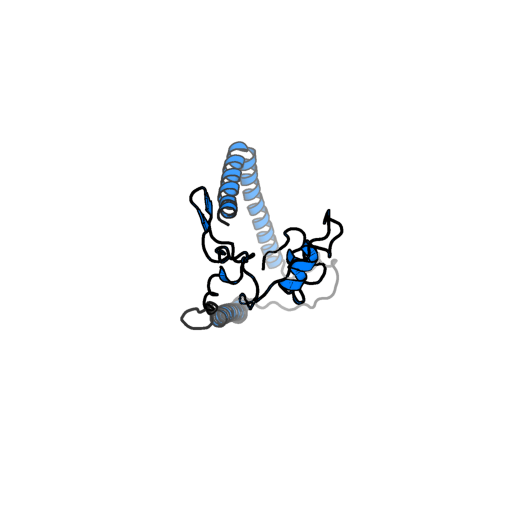ATOM 650 N N . CYS A 1 84 ? 5.832 -4.875 -15.969 1.00 93.44 84 CYS A N 1
ATOM 651 C CA . CYS A 1 84 ? 5.204 -5.597 -17.070 1.00 93.44 84 CYS A CA 1
ATOM 652 C C . CYS A 1 84 ? 3.751 -5.922 -16.712 1.00 93.44 84 CYS A C 1
ATOM 654 O O . CYS A 1 84 ? 3.476 -6.832 -15.926 1.00 93.44 84 CYS A O 1
ATOM 656 N N . SER A 1 85 ? 2.811 -5.238 -17.364 1.00 91.94 85 SER A N 1
ATOM 657 C CA . SER A 1 85 ? 1.369 -5.455 -17.166 1.00 91.94 85 SER A CA 1
ATOM 658 C C . SER A 1 85 ? 0.934 -6.899 -17.456 1.00 91.94 85 SER A C 1
ATOM 660 O O . SER A 1 85 ? 0.045 -7.440 -16.801 1.00 91.94 85 SER A O 1
ATOM 662 N N . LYS A 1 86 ? 1.606 -7.566 -18.401 1.00 92.00 86 LYS A N 1
ATOM 663 C CA . LYS A 1 86 ? 1.343 -8.968 -18.766 1.00 92.00 86 LYS A CA 1
ATOM 664 C C . LYS A 1 86 ? 1.786 -9.983 -17.709 1.00 92.00 86 LYS A C 1
ATOM 666 O O . LYS A 1 86 ? 1.337 -11.122 -17.765 1.00 92.00 86 LYS A O 1
ATOM 671 N N . SER A 1 87 ? 2.644 -9.595 -16.766 1.00 93.31 87 SER A N 1
ATOM 672 C CA . SER A 1 87 ? 3.055 -10.453 -15.645 1.00 93.31 87 SER A CA 1
ATOM 673 C C . SER A 1 87 ? 2.073 -10.413 -14.471 1.00 93.31 87 SER A C 1
ATOM 675 O O . SER A 1 87 ? 2.256 -11.133 -13.489 1.00 93.31 87 SER A O 1
ATOM 677 N N . CYS A 1 88 ? 1.059 -9.546 -14.514 1.00 92.06 88 CYS A N 1
ATOM 678 C CA . CYS A 1 88 ? 0.120 -9.384 -13.415 1.00 92.06 88 CYS A CA 1
ATOM 679 C C . CYS A 1 88 ? -0.819 -10.588 -13.293 1.00 92.06 88 CYS A C 1
ATOM 681 O O . CYS A 1 88 ? -1.371 -11.080 -14.276 1.00 92.06 88 CYS A O 1
ATOM 683 N N . SER A 1 89 ? -1.023 -11.043 -12.056 1.00 88.75 89 SER A N 1
ATOM 684 C CA . SER A 1 89 ? -2.071 -12.019 -11.763 1.00 88.75 89 SER A CA 1
ATOM 685 C C . SER A 1 89 ? -3.449 -11.388 -11.989 1.00 88.75 89 SER A C 1
ATOM 687 O O . SER A 1 89 ? -3.604 -10.183 -11.772 1.00 88.75 89 SER A O 1
ATOM 689 N N . PRO A 1 90 ? -4.454 -12.174 -12.408 1.00 86.38 90 PRO A N 1
ATOM 690 C CA . PRO A 1 90 ? -5.817 -11.677 -12.504 1.00 86.38 90 PRO A CA 1
ATOM 691 C C . PRO A 1 90 ? -6.279 -11.159 -11.140 1.00 86.38 90 PRO A C 1
ATOM 693 O O . PRO A 1 90 ? -5.955 -11.736 -10.099 1.00 86.38 90 PRO A O 1
ATOM 696 N N . ILE A 1 91 ? -7.027 -10.058 -11.164 1.00 85.06 91 ILE A N 1
ATOM 697 C CA . ILE A 1 91 ? -7.596 -9.455 -9.960 1.00 85.06 91 ILE A CA 1
ATOM 698 C C . ILE A 1 91 ? -8.504 -10.508 -9.302 1.00 85.06 91 ILE A C 1
ATOM 700 O O . ILE A 1 91 ? -9.329 -11.106 -10.004 1.00 85.06 91 ILE A O 1
ATOM 704 N N . PRO A 1 92 ? -8.344 -10.789 -7.994 1.00 86.38 92 PRO A N 1
ATOM 705 C CA . PRO A 1 92 ? -9.230 -11.716 -7.307 1.00 86.38 92 PRO A CA 1
ATOM 706 C C . PRO A 1 92 ? -10.671 -11.188 -7.360 1.00 86.38 92 PRO A C 1
ATOM 708 O O . PRO A 1 92 ? -10.871 -9.974 -7.354 1.00 86.38 92 PRO A O 1
ATOM 711 N N . PRO A 1 93 ? -11.683 -12.070 -7.422 1.00 85.94 9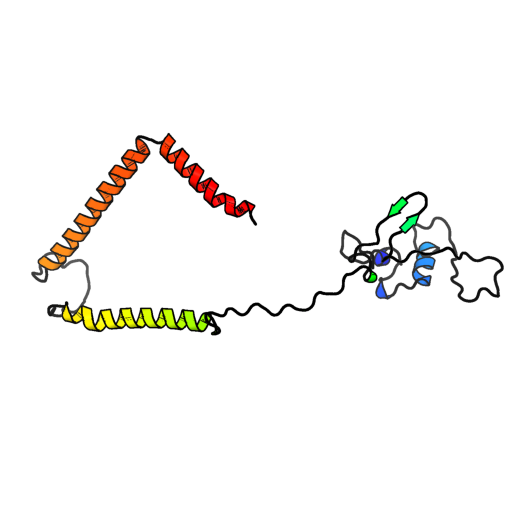3 PRO A N 1
ATOM 712 C CA . PRO A 1 93 ? -13.071 -11.630 -7.402 1.00 85.94 93 PRO A CA 1
ATOM 713 C C . PRO A 1 93 ? -13.361 -10.861 -6.109 1.00 85.94 93 PRO A C 1
ATOM 715 O O . PRO A 1 93 ? -12.848 -11.227 -5.048 1.00 85.94 93 PRO A O 1
ATOM 718 N N . ASP A 1 94 ? -14.202 -9.830 -6.203 1.00 83.69 94 ASP A N 1
ATOM 719 C CA . ASP A 1 94 ? -14.655 -9.081 -5.034 1.00 83.69 94 ASP A CA 1
ATOM 720 C C . ASP A 1 94 ? -15.298 -10.043 -4.031 1.00 83.69 94 ASP A C 1
ATOM 722 O O . ASP A 1 94 ? -16.300 -10.709 -4.313 1.00 83.69 94 ASP A O 1
ATOM 726 N N . VAL A 1 95 ? -14.692 -10.136 -2.849 1.00 82.31 95 VAL A N 1
ATOM 727 C CA . VAL A 1 95 ? -15.304 -10.813 -1.711 1.00 82.31 95 VAL A CA 1
ATOM 728 C C . VAL A 1 95 ? -16.326 -9.849 -1.112 1.00 82.31 95 VAL A C 1
ATOM 730 O O . VAL A 1 95 ? -15.950 -8.734 -0.753 1.00 82.31 95 VAL A O 1
ATOM 733 N N . PRO A 1 96 ? -17.615 -10.221 -1.019 1.00 82.25 96 PRO A N 1
ATOM 734 C CA . PRO A 1 96 ? -18.598 -9.346 -0.401 1.00 82.25 96 PRO A CA 1
ATOM 735 C C . PRO A 1 96 ? -18.203 -9.083 1.052 1.00 82.25 96 PRO A C 1
ATOM 737 O O . PRO A 1 96 ? -17.745 -9.993 1.754 1.00 82.25 96 PRO A O 1
ATOM 740 N N . ASP A 1 97 ? -18.398 -7.843 1.500 1.00 81.06 97 ASP A N 1
ATOM 741 C CA . ASP A 1 97 ? -18.155 -7.466 2.887 1.00 81.06 97 ASP A CA 1
ATOM 742 C C . ASP A 1 97 ? -18.907 -8.408 3.828 1.00 81.06 97 ASP A C 1
ATOM 744 O O . ASP A 1 97 ? -20.087 -8.728 3.642 1.00 81.06 97 ASP A O 1
ATOM 748 N N . LYS A 1 98 ? -18.208 -8.878 4.863 1.00 79.75 98 LYS A N 1
ATOM 749 C CA . LYS A 1 98 ? -18.808 -9.768 5.850 1.00 79.75 98 LYS A CA 1
ATOM 750 C C . LYS A 1 98 ? -19.868 -9.001 6.635 1.00 79.75 98 LYS A C 1
ATOM 752 O O . LYS A 1 98 ? -19.548 -8.181 7.493 1.00 79.75 98 LYS A O 1
ATOM 757 N N . GLU A 1 99 ? -21.130 -9.319 6.382 1.00 85.19 99 GLU A N 1
ATOM 758 C CA . GLU A 1 99 ? -22.258 -8.729 7.095 1.00 85.19 99 GLU A CA 1
ATOM 759 C C . GLU A 1 99 ? -22.186 -9.055 8.599 1.00 85.19 99 GLU A C 1
ATOM 761 O O . GLU A 1 99 ? -22.052 -10.215 9.010 1.00 85.19 99 GLU A O 1
ATOM 766 N N . PHE A 1 100 ? -22.291 -8.027 9.445 1.00 85.75 100 PHE A N 1
ATOM 767 C CA . PHE A 1 100 ? -22.355 -8.194 10.895 1.00 85.75 100 PHE A CA 1
ATOM 768 C C . PHE A 1 100 ? -23.747 -8.695 11.302 1.00 85.75 100 PHE A C 1
ATOM 770 O O . PHE A 1 100 ? -24.670 -7.915 11.528 1.00 85.75 100 PHE A O 1
ATOM 777 N N . LYS A 1 101 ? -23.901 -10.020 11.380 1.00 90.94 101 LYS A N 1
ATOM 778 C CA . LYS A 1 101 ? -25.157 -10.685 11.749 1.00 90.94 101 LYS A CA 1
ATOM 779 C C . LYS A 1 101 ? -25.041 -11.426 13.078 1.00 90.94 101 LYS A C 1
ATOM 781 O O . LYS A 1 101 ? -24.106 -12.196 13.293 1.00 90.94 101 LYS A O 1
ATOM 786 N N . ILE A 1 102 ? -26.038 -11.254 13.941 1.00 89.44 102 ILE A N 1
ATOM 787 C CA . ILE A 1 102 ? -26.237 -12.019 15.179 1.00 89.44 102 ILE A CA 1
ATOM 788 C C . ILE A 1 102 ? -27.576 -12.755 15.033 1.00 89.44 102 ILE A C 1
ATOM 790 O O . ILE A 1 102 ? -28.596 -12.124 14.780 1.00 89.44 102 ILE A O 1
ATOM 794 N N . PHE A 1 103 ? -27.585 -14.090 15.136 1.00 87.00 103 PHE A N 1
ATOM 795 C CA . PHE A 1 103 ? -28.780 -14.926 14.889 1.00 87.00 103 PHE A CA 1
ATOM 796 C C . PHE A 1 103 ? -29.490 -14.646 13.547 1.00 87.00 103 PHE A C 1
ATOM 798 O O . PHE A 1 103 ? -30.713 -14.691 13.463 1.00 87.00 103 PHE A O 1
ATOM 805 N N . ASN A 1 104 ? -28.724 -14.368 12.486 1.00 87.75 104 ASN A N 1
ATOM 806 C CA . ASN A 1 104 ? -29.244 -14.030 11.152 1.00 87.75 104 ASN A CA 1
ATOM 807 C C . ASN A 1 104 ? -30.066 -12.720 11.083 1.00 87.75 104 ASN A C 1
ATOM 809 O O . ASN A 1 104 ? -30.798 -12.494 10.123 1.00 87.75 104 ASN A O 1
ATOM 813 N N . ILE A 1 105 ? -29.918 -11.848 12.082 1.00 88.56 105 ILE A N 1
ATOM 814 C CA . ILE A 1 105 ? -30.465 -10.486 12.136 1.00 88.56 105 ILE A CA 1
ATOM 815 C C . ILE A 1 105 ? -29.277 -9.513 12.153 1.00 88.56 105 ILE A C 1
ATOM 817 O O . ILE A 1 105 ? -28.196 -9.876 12.621 1.00 88.56 105 ILE A O 1
ATOM 821 N N . ASP A 1 106 ? -29.451 -8.293 11.641 1.00 90.44 106 ASP A N 1
ATOM 822 C CA . ASP A 1 106 ? -28.438 -7.233 11.733 1.00 90.44 106 ASP A CA 1
ATOM 823 C C . ASP A 1 106 ? -28.000 -7.035 13.197 1.00 90.44 106 ASP A C 1
ATOM 825 O O . ASP A 1 106 ? -28.819 -6.781 14.089 1.00 90.44 106 ASP A O 1
ATOM 829 N N . GLY A 1 107 ? -26.701 -7.192 13.460 1.00 92.25 107 GLY A N 1
ATOM 830 C CA . GLY A 1 107 ? -26.153 -7.124 14.809 1.00 92.25 107 GLY A CA 1
ATOM 831 C C . GLY A 1 107 ? -26.354 -5.756 15.465 1.00 92.25 107 GLY A C 1
ATOM 832 O O . GLY A 1 107 ? -26.508 -5.692 16.688 1.00 92.25 107 GLY A O 1
ATOM 833 N N . TRP A 1 108 ? -26.459 -4.675 14.685 1.00 93.06 108 TRP A N 1
ATOM 834 C CA . TRP A 1 108 ? -26.780 -3.346 15.215 1.00 93.06 108 TRP A CA 1
ATOM 835 C C . TRP A 1 108 ? -28.181 -3.289 15.818 1.00 93.06 108 TRP A C 1
ATOM 837 O O . TRP A 1 108 ? -28.371 -2.693 16.880 1.00 93.06 108 TRP A O 1
ATOM 847 N N . VAL A 1 109 ? -29.147 -3.965 15.194 1.00 92.19 109 VAL A N 1
ATOM 848 C CA . VAL A 1 109 ? -30.528 -4.046 15.691 1.00 92.19 109 VAL A CA 1
ATOM 849 C C . VAL A 1 109 ? -30.571 -4.791 17.024 1.00 92.19 109 VAL A C 1
ATOM 851 O O . VAL A 1 109 ? -31.230 -4.343 17.963 1.00 92.19 109 VAL A O 1
ATOM 854 N N . VAL A 1 110 ? -29.828 -5.896 17.140 1.00 93.38 110 VAL A N 1
ATOM 855 C CA . VAL A 1 110 ? -29.756 -6.689 18.378 1.00 93.38 110 VAL A CA 1
ATOM 856 C C . VAL A 1 110 ? -29.137 -5.881 19.522 1.00 93.38 110 VAL A C 1
ATOM 858 O O . VAL A 1 110 ? -29.678 -5.866 20.630 1.00 93.38 110 VAL A O 1
ATOM 861 N N . ILE A 1 111 ? -28.034 -5.172 19.259 1.00 94.12 111 ILE A N 1
ATOM 862 C CA . ILE A 1 111 ? -27.376 -4.319 20.259 1.00 94.12 111 ILE A CA 1
ATOM 863 C C . ILE A 1 111 ? -28.303 -3.173 20.682 1.00 94.12 111 ILE A C 1
ATOM 865 O O . ILE A 1 111 ? -28.481 -2.944 21.880 1.00 94.12 111 ILE A O 1
ATOM 869 N N . ALA A 1 112 ? -28.933 -2.483 19.727 1.00 94.06 112 ALA A N 1
ATOM 870 C CA . ALA A 1 112 ? -29.857 -1.390 20.018 1.00 94.06 112 ALA A CA 1
ATOM 871 C C . ALA A 1 112 ? -31.032 -1.857 20.893 1.00 94.06 112 ALA A C 1
ATOM 873 O O . ALA A 1 112 ? -31.362 -1.202 21.884 1.00 94.06 112 ALA A O 1
ATOM 874 N N . LEU A 1 113 ? -31.614 -3.023 20.591 1.00 95.00 113 LEU A N 1
ATOM 875 C CA . LEU A 1 113 ? -32.685 -3.616 21.393 1.00 95.00 113 LEU A CA 1
ATOM 876 C C . LEU A 1 113 ? -32.216 -3.919 22.820 1.00 95.00 113 LEU A C 1
ATOM 878 O O . LEU A 1 113 ? -32.913 -3.584 23.778 1.00 95.00 113 LEU A O 1
ATOM 882 N N . MET A 1 114 ? -31.030 -4.508 22.978 1.00 94.19 114 MET A N 1
ATOM 883 C CA . MET A 1 114 ? -30.463 -4.833 24.289 1.00 94.19 114 MET A CA 1
ATOM 884 C C . MET A 1 114 ? -30.268 -3.576 25.152 1.00 94.19 114 MET A C 1
ATOM 886 O O . MET A 1 114 ? -30.694 -3.551 26.310 1.00 94.19 114 MET A O 1
ATOM 890 N N . VAL A 1 115 ? -29.725 -2.502 24.572 1.00 96.38 115 VAL A N 1
ATOM 891 C CA . VAL A 1 115 ? -29.551 -1.210 25.257 1.00 96.38 115 VAL A CA 1
ATOM 892 C C . VAL A 1 115 ? -30.898 -0.604 25.661 1.00 96.38 115 VAL A C 1
ATOM 894 O O . VAL A 1 115 ? -31.049 -0.155 26.801 1.00 96.38 115 VAL A O 1
ATOM 897 N N . ILE A 1 116 ? -31.896 -0.631 24.772 1.00 95.69 116 ILE A N 1
ATOM 898 C CA . ILE A 1 116 ? -33.241 -0.112 25.061 1.00 95.69 116 ILE A CA 1
ATOM 899 C C . ILE A 1 116 ? -33.885 -0.891 26.209 1.00 95.69 116 ILE A C 1
ATOM 901 O O . ILE A 1 116 ? -34.414 -0.278 27.133 1.00 95.69 116 ILE A O 1
ATOM 905 N N . VAL A 1 117 ? -33.810 -2.224 26.204 1.00 95.81 117 VAL A N 1
ATOM 906 C CA . VAL A 1 117 ? -34.385 -3.057 27.273 1.00 95.81 117 VAL A CA 1
ATOM 907 C C . VAL A 1 117 ? -33.749 -2.734 28.626 1.00 95.81 117 VAL A C 1
ATOM 909 O O . VAL A 1 117 ? -34.469 -2.576 29.614 1.00 95.81 117 VAL A O 1
ATOM 912 N N . LEU A 1 118 ? -32.424 -2.572 28.685 1.00 95.94 118 LEU A N 1
ATOM 913 C CA . LEU A 1 118 ? -31.729 -2.188 29.918 1.00 95.94 118 LEU A CA 1
ATOM 914 C C . LEU A 1 118 ? -32.126 -0.783 30.392 1.00 95.94 118 LEU A C 1
ATOM 916 O O . LEU A 1 118 ? -32.393 -0.579 31.581 1.00 95.94 118 LEU A O 1
ATOM 920 N N . PHE A 1 119 ? -32.212 0.185 29.480 1.00 95.00 119 PHE A N 1
ATOM 921 C CA . PHE A 1 119 ? -32.656 1.541 29.807 1.00 95.00 119 PHE A CA 1
ATOM 922 C C . PHE A 1 119 ? -34.095 1.555 30.338 1.00 95.00 119 PHE A C 1
ATOM 924 O O . PHE A 1 119 ? -34.386 2.146 31.375 1.00 95.00 119 PHE A O 1
ATOM 931 N N . VAL A 1 120 ? -34.995 0.836 29.675 1.00 94.88 120 VAL A N 1
ATOM 932 C CA . VAL A 1 120 ? -36.398 0.723 30.073 1.00 94.88 120 VAL A CA 1
ATOM 933 C C . VAL A 1 120 ? -36.521 0.036 31.437 1.00 94.88 120 VAL A C 1
ATOM 935 O O . VAL A 1 120 ? -37.224 0.535 32.317 1.00 94.88 120 VAL A O 1
ATOM 938 N N . ALA A 1 121 ? -35.784 -1.052 31.671 1.00 91.38 121 ALA A N 1
ATOM 939 C CA . ALA A 1 121 ? -35.763 -1.740 32.960 1.00 91.38 121 ALA A CA 1
ATOM 940 C C . ALA A 1 121 ? -35.246 -0.835 34.094 1.00 91.38 121 ALA A C 1
ATOM 942 O O . ALA A 1 121 ? -35.852 -0.769 35.168 1.00 91.38 121 ALA A O 1
ATOM 943 N N . THR A 1 122 ? -34.156 -0.098 33.871 1.00 90.44 122 THR A N 1
ATOM 944 C CA . THR A 1 122 ? -33.615 0.851 34.863 1.00 90.44 122 THR A CA 1
ATOM 945 C C . THR A 1 122 ? -34.553 2.038 35.116 1.00 90.44 122 THR A C 1
ATOM 947 O O . THR A 1 122 ? -34.738 2.451 36.263 1.00 90.44 122 THR A O 1
ATOM 950 N N . PHE A 1 123 ? -35.225 2.545 34.084 1.00 90.94 123 PHE A N 1
ATOM 951 C CA . PHE A 1 123 ? -36.217 3.611 34.212 1.00 90.94 123 PHE A CA 1
ATOM 952 C C . PHE A 1 123 ? -37.450 3.158 35.004 1.0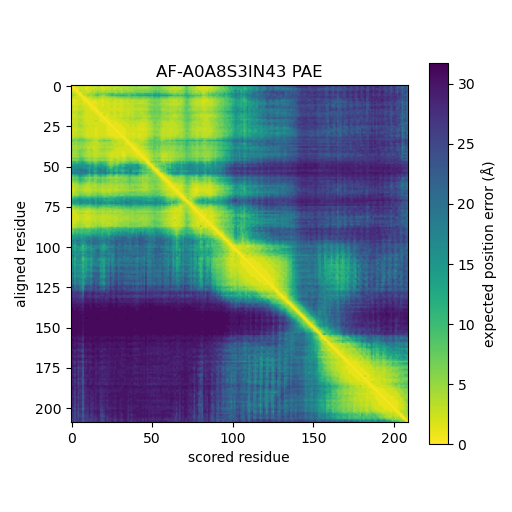0 90.94 123 PHE A C 1
ATOM 954 O O . PHE A 1 123 ? -37.861 3.824 35.956 1.00 90.94 123 PHE A O 1
ATOM 961 N N . PHE A 1 124 ? -38.004 1.988 34.682 1.00 87.50 124 PHE A N 1
ATOM 962 C CA . PHE A 1 124 ? -39.154 1.441 35.398 1.00 87.50 124 PHE A CA 1
ATOM 963 C C . PHE A 1 124 ? -38.817 1.054 36.837 1.00 87.50 124 PHE A C 1
ATOM 965 O O . PHE A 1 124 ? -39.585 1.354 37.751 1.00 87.50 124 PHE A O 1
ATOM 972 N N . THR A 1 125 ? -37.653 0.456 37.089 1.00 80.38 125 THR A N 1
ATOM 973 C CA . THR A 1 125 ? -37.215 0.205 38.470 1.00 80.38 125 THR A CA 1
ATOM 974 C C . THR A 1 125 ? -37.070 1.514 39.247 1.00 80.38 125 THR A C 1
ATOM 976 O O . THR A 1 125 ? -37.576 1.617 40.363 1.00 80.38 125 THR A O 1
ATOM 979 N N . SER A 1 126 ? -36.504 2.562 38.648 1.00 78.88 126 SER A N 1
ATOM 980 C CA . SER A 1 126 ? -36.454 3.894 39.259 1.00 78.88 126 SER A CA 1
ATOM 981 C C . SER A 1 126 ? -37.852 4.448 39.578 1.00 78.88 126 SER A C 1
ATOM 983 O O . SER A 1 126 ? -38.111 4.872 40.706 1.00 78.88 126 SER A O 1
ATOM 985 N N . LEU A 1 127 ? -38.793 4.377 38.634 1.00 80.75 127 LEU A N 1
ATOM 986 C CA . LEU A 1 127 ? -40.143 4.921 38.805 1.00 80.75 127 LEU A CA 1
ATOM 987 C C . LEU A 1 127 ? -41.039 4.127 39.755 1.00 80.75 127 LEU A C 1
ATOM 989 O O . LEU A 1 127 ? -41.883 4.727 40.409 1.00 80.75 127 LEU A O 1
ATOM 993 N N . PHE A 1 128 ? -40.903 2.806 39.842 1.00 78.50 128 PHE A N 1
ATOM 994 C CA . PHE A 1 128 ? -41.831 1.970 40.615 1.00 78.50 128 PHE A CA 1
ATOM 995 C C . PHE A 1 128 ? -41.249 1.501 41.949 1.00 78.50 128 PHE A C 1
ATOM 997 O O . PHE A 1 128 ? -41.991 1.300 42.914 1.00 78.50 128 PHE A O 1
ATOM 1004 N N . VAL A 1 129 ? -39.927 1.346 42.0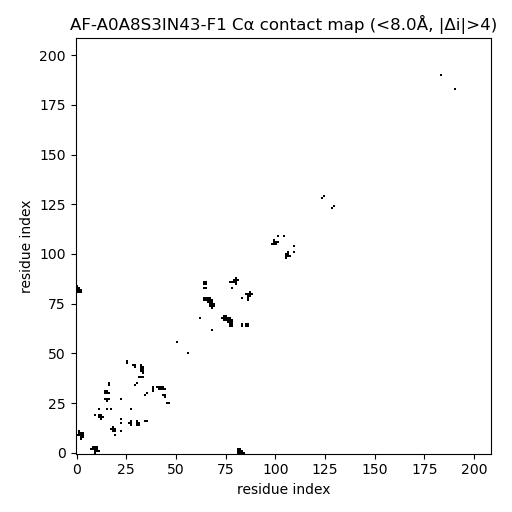32 1.00 71.31 129 VAL A N 1
ATOM 1005 C CA . VAL A 1 129 ? -39.247 0.841 43.229 1.00 71.31 129 VAL A CA 1
ATOM 1006 C C . VAL A 1 129 ? -38.867 2.007 44.142 1.00 71.31 129 VAL A C 1
ATOM 1008 O O . VAL A 1 129 ? -39.178 1.979 45.332 1.00 71.31 129 VAL A O 1
ATOM 1011 N N . ILE A 1 130 ? -38.294 3.092 43.607 1.00 64.88 130 ILE A N 1
ATOM 1012 C CA . ILE A 1 130 ? -37.850 4.230 44.429 1.00 64.88 130 ILE A CA 1
ATOM 1013 C C . ILE A 1 130 ? -39.003 4.909 45.188 1.00 64.88 130 ILE A C 1
ATOM 1015 O O . ILE A 1 130 ? -38.824 5.140 46.384 1.00 64.88 130 ILE A O 1
ATOM 1019 N N . PRO A 1 131 ? -40.180 5.225 44.607 1.00 64.06 131 PRO A N 1
ATOM 1020 C CA . PRO A 1 131 ? -41.254 5.852 45.375 1.00 64.06 131 PRO A CA 1
ATOM 1021 C C . PRO A 1 131 ? -41.869 4.928 46.429 1.00 64.06 131 PRO A C 1
ATOM 1023 O O . PRO A 1 131 ? -42.245 5.421 47.488 1.00 64.06 131 PRO A O 1
ATOM 1026 N N . LYS A 1 132 ? -41.873 3.602 46.226 1.00 63.94 132 LYS A N 1
ATOM 1027 C CA . LYS A 1 132 ? -42.280 2.645 47.274 1.00 63.94 132 LYS A CA 1
ATOM 1028 C C . LYS A 1 132 ? -41.317 2.631 48.468 1.00 63.94 132 LYS A C 1
ATOM 1030 O O . LYS A 1 132 ? -41.738 2.367 49.590 1.00 63.94 132 LYS A O 1
ATOM 1035 N N . PHE A 1 133 ? -40.048 2.979 48.251 1.00 56.34 133 PHE A N 1
ATOM 1036 C CA . PHE A 1 133 ? -39.050 3.148 49.314 1.00 56.34 133 PHE A CA 1
ATOM 1037 C C . PHE A 1 133 ? -38.873 4.605 49.784 1.00 56.34 133 PHE A C 1
ATOM 1039 O O . PHE A 1 133 ? -38.155 4.863 50.759 1.00 56.34 133 PHE A O 1
ATOM 1046 N N . ARG A 1 134 ? -39.534 5.582 49.146 1.00 53.62 134 ARG A N 1
ATOM 1047 C CA . ARG A 1 134 ? -39.544 6.982 49.589 1.00 53.62 134 ARG A CA 1
ATOM 1048 C C . ARG A 1 134 ? -40.644 7.172 50.633 1.00 53.62 134 ARG A C 1
ATOM 1050 O O . ARG A 1 134 ? -41.813 7.317 50.306 1.00 53.62 134 ARG A O 1
ATOM 1057 N N . LYS A 1 135 ? -40.260 7.271 51.911 1.00 53.19 135 LYS A N 1
ATOM 1058 C CA . LYS A 1 135 ? -41.112 7.949 52.906 1.00 53.19 135 LYS A CA 1
ATOM 1059 C C . LYS A 1 135 ? -41.339 9.404 52.454 1.00 53.19 135 LYS A C 1
ATOM 1061 O O . LYS A 1 135 ? -40.378 10.006 51.960 1.00 53.19 135 LYS A O 1
ATOM 1066 N N . PRO A 1 136 ? -42.550 9.970 52.617 1.00 44.47 136 PRO A N 1
ATOM 1067 C CA . PRO A 1 136 ? -42.875 11.306 52.122 1.00 44.47 136 PRO A CA 1
ATOM 1068 C C . PRO A 1 136 ? -41.892 12.339 52.683 1.00 44.47 136 PRO A C 1
ATOM 1070 O O . PRO A 1 136 ? -41.605 12.355 53.882 1.00 44.47 136 PRO A O 1
ATOM 1073 N N . ARG A 1 137 ? -41.333 13.174 51.801 1.00 48.41 137 ARG A N 1
ATOM 1074 C CA . ARG A 1 137 ? -40.434 14.275 52.160 1.00 48.41 137 ARG A CA 1
ATOM 1075 C C . ARG A 1 137 ? -41.082 15.570 51.677 1.00 48.41 137 ARG A C 1
ATOM 1077 O O . ARG A 1 137 ? -41.262 15.734 50.477 1.00 48.41 137 ARG A O 1
ATOM 1084 N N . GLN A 1 138 ? -41.457 16.436 52.620 1.00 38.94 138 GLN A N 1
ATOM 1085 C CA . GLN A 1 138 ? -41.969 17.778 52.341 1.00 38.94 138 GLN A CA 1
ATOM 1086 C C . GLN A 1 138 ? -40.915 18.592 51.580 1.00 38.94 138 GLN A C 1
ATOM 1088 O O . GLN A 1 138 ? -39.727 18.544 51.910 1.00 38.94 138 GLN A O 1
ATOM 1093 N N . ILE A 1 139 ? -41.378 19.271 50.535 1.00 45.09 139 ILE A N 1
ATOM 1094 C CA . ILE A 1 139 ? -40.600 20.109 49.625 1.00 45.09 139 ILE A CA 1
ATOM 1095 C C . ILE A 1 139 ? -40.374 21.455 50.318 1.00 45.09 139 ILE A C 1
ATOM 1097 O O . ILE A 1 139 ? -41.326 22.039 50.828 1.00 45.09 139 ILE A O 1
ATOM 1101 N N . VAL A 1 140 ? -39.131 21.931 50.345 1.00 38.66 140 VAL A N 1
ATOM 1102 C CA . VAL A 1 140 ? -38.827 23.343 50.596 1.00 38.66 140 VAL A CA 1
ATOM 1103 C C . VAL A 1 140 ? -37.972 23.814 49.433 1.00 38.66 140 VAL A C 1
ATOM 1105 O O . VAL A 1 140 ? -37.006 23.151 49.054 1.00 38.66 140 VAL A O 1
ATOM 1108 N N . GLU A 1 141 ? -38.454 24.901 48.854 1.00 39.91 141 GLU A N 1
ATOM 1109 C CA . GLU A 1 141 ? -37.999 25.602 47.668 1.00 39.91 141 GLU A CA 1
ATOM 1110 C C . GLU A 1 141 ? -36.600 26.190 47.861 1.00 39.91 141 GLU A C 1
ATOM 1112 O O . GLU A 1 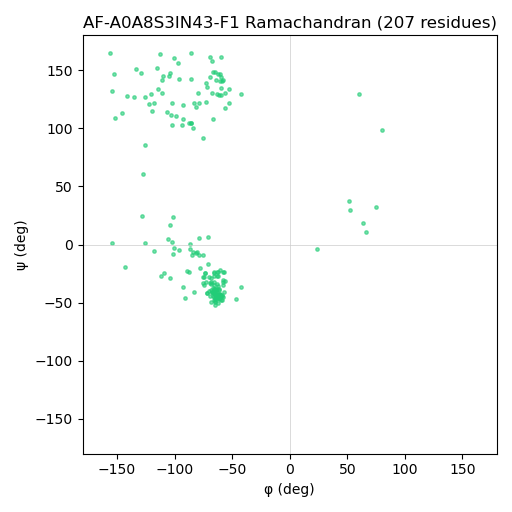141 ? -36.211 26.621 48.948 1.00 39.91 141 GLU A O 1
ATOM 1117 N N . GLU A 1 142 ? -35.831 26.114 46.785 1.00 53.59 142 GLU A N 1
ATOM 1118 C CA . GLU A 1 142 ? -34.451 26.541 46.667 1.00 53.59 142 GLU A CA 1
ATOM 1119 C C . GLU A 1 142 ? -34.403 28.050 46.435 1.00 53.59 142 GLU A C 1
ATOM 1121 O O . GLU A 1 142 ? -34.861 28.542 45.410 1.00 53.59 142 GLU A O 1
ATOM 1126 N N . SER A 1 143 ? -33.783 28.787 47.347 1.00 36.69 143 SER A N 1
ATOM 1127 C CA . SER A 1 143 ? -33.160 30.049 46.977 1.00 36.69 143 SER A CA 1
ATOM 1128 C C . SER A 1 143 ? -31.916 30.246 47.822 1.00 36.69 143 SER A C 1
ATOM 1130 O O . SER A 1 143 ? -32.007 30.406 49.036 1.00 36.69 143 SER A O 1
ATOM 1132 N N . THR A 1 144 ? -30.790 30.201 47.116 1.00 36.72 144 THR A N 1
ATOM 1133 C CA . THR A 1 144 ? -29.585 30.994 47.351 1.00 36.72 144 THR A CA 1
ATOM 1134 C C . THR A 1 144 ? -28.873 30.854 48.704 1.00 36.72 144 THR A C 1
ATOM 1136 O O . THR A 1 144 ? -29.412 31.051 49.783 1.00 36.72 144 THR A O 1
ATOM 1139 N N . GLU A 1 145 ? -27.565 30.630 48.577 1.00 35.16 145 GLU A N 1
ATOM 1140 C CA . GLU A 1 145 ? -26.535 31.011 49.545 1.00 35.16 145 GLU A CA 1
ATOM 1141 C C . GLU A 1 145 ? -26.360 30.094 50.765 1.00 35.16 145 GLU A C 1
ATOM 1143 O O . GLU A 1 145 ? -27.070 30.135 51.765 1.00 35.16 145 GLU A O 1
ATOM 1148 N N . THR A 1 146 ? -25.347 29.234 50.639 1.00 42.00 146 THR A N 1
ATOM 1149 C CA . THR A 1 146 ? -24.137 29.058 51.476 1.00 42.00 146 THR A CA 1
ATOM 1150 C C . THR A 1 146 ? -24.076 29.501 52.955 1.00 42.00 146 THR A C 1
ATOM 1152 O O . THR A 1 146 ? -23.084 29.190 53.609 1.00 42.00 146 THR A O 1
ATOM 1155 N N . THR A 1 147 ? -25.085 30.131 53.548 1.00 37.81 147 THR A N 1
ATOM 1156 C CA . THR A 1 147 ? -24.983 30.802 54.857 1.00 37.81 147 THR A CA 1
ATOM 1157 C C . THR A 1 147 ? -26.032 30.344 55.877 1.00 37.81 147 THR A C 1
ATOM 1159 O O . THR A 1 147 ? -26.018 30.795 57.019 1.00 37.81 147 THR A O 1
ATOM 1162 N N . ALA A 1 148 ? -26.907 29.393 55.531 1.00 36.88 148 ALA A N 1
ATOM 1163 C CA . ALA A 1 148 ? -27.957 28.885 56.428 1.00 36.88 148 ALA A CA 1
ATOM 1164 C C . ALA A 1 148 ? -27.666 27.497 57.048 1.00 36.88 148 ALA A C 1
ATOM 1166 O O . ALA A 1 148 ? -28.567 26.841 57.575 1.00 36.88 148 ALA A O 1
ATOM 1167 N N . LEU A 1 149 ? -26.414 27.022 57.022 1.00 44.81 149 LEU A N 1
ATOM 1168 C CA . LEU A 1 149 ? -26.036 25.674 57.487 1.00 44.81 149 LEU A CA 1
ATOM 1169 C C . LEU A 1 149 ? -26.081 25.449 59.014 1.00 44.81 149 LEU A C 1
ATOM 1171 O O . LEU A 1 149 ? -25.681 24.379 59.471 1.00 44.81 149 LEU A O 1
ATOM 1175 N N . ILE A 1 150 ? -26.577 26.399 59.814 1.00 48.69 150 ILE A N 1
ATOM 1176 C CA . ILE A 1 150 ? -26.492 26.306 61.283 1.00 48.69 150 ILE A CA 1
ATOM 1177 C C . ILE A 1 150 ? -27.858 26.097 61.977 1.00 48.69 150 ILE A C 1
ATOM 1179 O O . ILE A 1 150 ? -27.893 25.428 63.005 1.00 48.69 150 ILE A O 1
ATOM 1183 N N . ASN A 1 151 ? -29.006 26.520 61.418 1.00 44.62 151 ASN A N 1
ATOM 1184 C CA . ASN A 1 151 ? -30.224 26.700 62.245 1.00 44.62 151 ASN A CA 1
ATOM 1185 C C . ASN A 1 151 ? -31.534 26.022 61.773 1.00 44.62 151 ASN A C 1
ATOM 1187 O O . ASN A 1 151 ? -32.616 26.446 62.167 1.00 44.62 151 ASN A O 1
ATOM 1191 N N . GLY A 1 152 ? -31.488 24.938 60.990 1.00 44.75 152 GLY A N 1
ATOM 1192 C CA . GLY A 1 152 ? -32.697 24.197 60.577 1.00 44.75 152 GLY A CA 1
ATOM 1193 C C . GLY A 1 152 ? -32.828 22.794 61.201 1.00 44.75 152 GLY A C 1
ATOM 1194 O O . GLY A 1 152 ? -31.896 21.994 61.091 1.00 44.75 152 GLY A O 1
ATOM 1195 N N . PRO A 1 153 ? -33.977 22.396 61.794 1.00 50.81 153 PRO A N 1
ATOM 1196 C CA . PRO A 1 153 ? -34.185 21.038 62.314 1.00 50.81 153 PRO A CA 1
ATOM 1197 C C . PRO A 1 153 ? -34.520 19.997 61.223 1.00 50.81 153 PRO A C 1
ATOM 1199 O O . PRO A 1 153 ? -34.796 18.834 61.533 1.00 50.81 153 PRO A O 1
ATOM 1202 N N . ILE A 1 154 ? -34.480 20.360 59.936 1.00 45.25 154 ILE A N 1
ATOM 1203 C CA . ILE A 1 154 ? -34.929 19.488 58.845 1.00 45.25 154 ILE A CA 1
ATOM 1204 C C . ILE A 1 154 ? -33.801 18.545 58.389 1.00 45.25 154 ILE A C 1
ATOM 1206 O O . ILE A 1 154 ? -32.882 18.883 57.652 1.00 45.25 154 ILE A O 1
ATOM 1210 N N . SER A 1 155 ? -33.946 17.285 58.812 1.00 51.56 155 SER A N 1
ATOM 1211 C CA . SER A 1 155 ? -33.212 16.086 58.374 1.00 51.56 155 SER A CA 1
ATOM 1212 C C . SER A 1 155 ? -31.765 15.900 58.851 1.00 51.56 155 SER A C 1
ATOM 1214 O O . SER A 1 155 ? -30.987 15.187 58.207 1.00 51.56 155 SER A O 1
ATOM 1216 N N . ARG A 1 156 ? -31.454 16.372 60.068 1.00 50.34 156 ARG A N 1
ATOM 1217 C CA . ARG A 1 156 ? -30.246 15.997 60.839 1.00 50.34 156 ARG A CA 1
ATOM 1218 C C . ARG A 1 156 ? -29.931 14.488 60.789 1.00 50.34 156 ARG A C 1
ATOM 1220 O O . ARG A 1 156 ? -28.774 14.106 60.677 1.00 50.34 156 ARG A O 1
ATOM 1227 N N . LYS A 1 157 ? -30.949 13.610 60.793 1.00 50.97 157 LYS A N 1
ATOM 1228 C CA . LYS A 1 157 ? -30.770 12.141 60.724 1.00 50.97 157 LYS A CA 1
ATOM 1229 C C . LYS A 1 157 ? -30.375 11.605 59.339 1.00 50.97 157 LYS A C 1
ATOM 1231 O O . LYS A 1 157 ? -29.658 10.609 59.283 1.00 50.97 157 LYS A O 1
ATOM 1236 N N . LYS A 1 158 ? 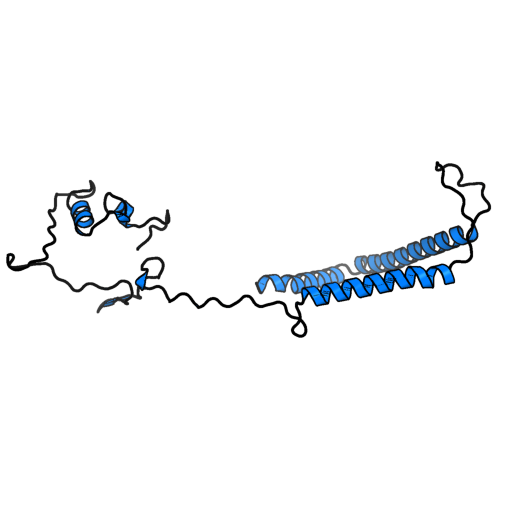-30.851 12.191 58.228 1.00 51.88 158 LYS A N 1
ATOM 1237 C CA . LYS A 1 158 ? -30.513 11.725 56.862 1.00 51.88 158 LYS A CA 1
ATOM 1238 C C . LYS A 1 158 ? -29.177 12.309 56.416 1.00 51.88 158 LYS A C 1
ATOM 1240 O O . LYS A 1 158 ? -28.353 11.561 55.903 1.00 51.88 158 LYS A O 1
ATOM 1245 N N . LEU A 1 159 ? -28.946 13.588 56.725 1.00 54.75 159 LEU A N 1
ATOM 1246 C CA . LEU A 1 159 ? -27.646 14.240 56.590 1.00 54.75 159 LEU A CA 1
ATOM 1247 C C . LEU A 1 159 ? -26.598 13.532 57.464 1.00 54.75 159 LEU A C 1
ATOM 1249 O O . LEU A 1 159 ? -25.552 13.152 56.962 1.00 54.75 159 LEU A O 1
ATOM 1253 N N . GLY A 1 160 ? -26.932 13.188 58.713 1.00 65.44 160 GLY A N 1
ATOM 1254 C CA . GLY A 1 160 ? -26.060 12.403 59.592 1.00 65.44 160 GLY A CA 1
ATOM 1255 C C . GLY A 1 160 ? -25.771 10.980 59.097 1.00 65.44 160 GLY A C 1
ATOM 1256 O O . GLY A 1 160 ? -24.659 10.495 59.281 1.00 65.44 160 GLY A O 1
ATOM 1257 N N . ARG A 1 161 ? -26.724 10.306 58.429 1.00 66.25 161 ARG A N 1
ATOM 1258 C CA . ARG A 1 161 ? -26.487 8.977 57.827 1.00 66.25 161 ARG A CA 1
ATOM 1259 C C . ARG A 1 161 ? -25.593 9.059 56.593 1.00 66.25 161 ARG A C 1
ATOM 1261 O O . ARG A 1 161 ? -24.712 8.226 56.455 1.00 66.25 161 ARG A O 1
ATOM 1268 N N . LEU A 1 162 ? -25.805 10.054 55.731 1.00 67.75 162 LEU A N 1
ATOM 1269 C CA . LEU A 1 162 ? -24.975 10.282 54.544 1.00 67.75 162 LEU A CA 1
ATOM 1270 C C . LEU A 1 162 ? -23.555 10.697 54.935 1.00 67.75 162 LEU A C 1
ATOM 1272 O O . LEU A 1 162 ? -22.599 10.157 54.39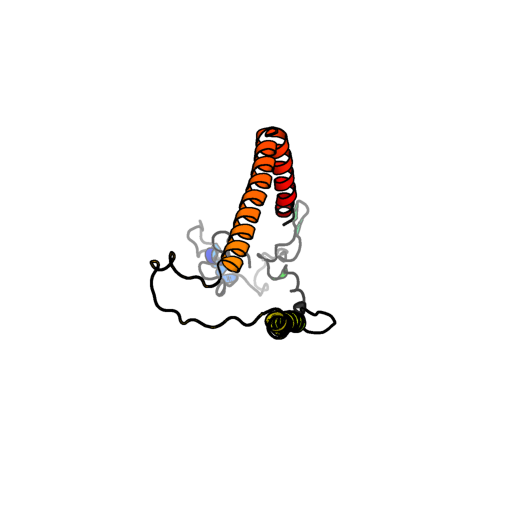4 1.00 67.75 162 LEU A O 1
ATOM 1276 N N . ILE A 1 163 ? -23.423 11.572 55.934 1.00 68.12 163 ILE A N 1
ATOM 1277 C CA . ILE A 1 163 ? -22.134 11.940 56.527 1.00 68.12 163 ILE A CA 1
ATOM 1278 C C . ILE A 1 163 ? -21.473 10.708 57.154 1.00 68.12 163 ILE A C 1
ATOM 1280 O O . ILE A 1 163 ? -20.299 10.471 56.909 1.00 68.12 163 ILE A O 1
ATOM 1284 N N . ARG A 1 164 ? -22.213 9.857 57.880 1.00 74.69 164 ARG A N 1
ATOM 1285 C CA . ARG A 1 164 ? -21.669 8.612 58.450 1.00 74.69 164 ARG A CA 1
ATOM 1286 C C . ARG A 1 164 ? -21.226 7.613 57.380 1.00 74.69 164 ARG A C 1
ATOM 1288 O O . ARG A 1 164 ? -20.179 7.004 57.545 1.00 74.69 164 ARG A O 1
ATOM 1295 N N . VAL A 1 165 ? -21.991 7.444 56.300 1.00 79.06 165 VAL A N 1
ATOM 1296 C CA . VAL A 1 165 ? -21.603 6.578 55.174 1.00 79.06 165 VAL A CA 1
ATOM 1297 C C . VAL A 1 165 ? -20.372 7.147 54.481 1.00 79.06 165 VAL A C 1
ATOM 1299 O O . VAL A 1 165 ? -19.432 6.399 54.274 1.00 79.06 165 VAL A O 1
ATOM 1302 N N . ARG A 1 166 ? -20.325 8.458 54.220 1.00 75.00 166 ARG A N 1
ATOM 1303 C CA . ARG A 1 166 ? -19.168 9.128 53.611 1.00 75.00 166 ARG A CA 1
ATOM 1304 C C . ARG A 1 166 ? -17.904 8.972 54.459 1.00 75.00 166 ARG A C 1
ATOM 1306 O O . ARG A 1 166 ? -16.875 8.555 53.943 1.00 75.00 166 ARG A O 1
ATOM 1313 N N . LEU A 1 167 ? -18.007 9.218 55.764 1.00 78.25 167 LEU A N 1
ATOM 1314 C CA . LEU A 1 167 ? -16.899 9.037 56.706 1.00 78.25 167 LEU A CA 1
ATOM 1315 C C . LEU A 1 167 ? -16.491 7.560 56.829 1.00 78.25 167 LEU A C 1
ATOM 1317 O O . LEU A 1 167 ? -15.311 7.243 56.962 1.00 78.25 167 LEU A O 1
ATOM 1321 N N . SER A 1 168 ? -17.450 6.634 56.743 1.00 81.38 168 SER A N 1
ATOM 1322 C CA . SER A 1 168 ? -17.165 5.198 56.743 1.00 81.38 168 SER A CA 1
ATOM 1323 C C . SER A 1 168 ? -16.489 4.750 55.449 1.00 81.38 168 SER A C 1
ATOM 1325 O O . SER A 1 168 ? -15.584 3.926 55.507 1.00 81.38 168 SER A O 1
ATOM 1327 N N . THR A 1 169 ? -16.899 5.272 54.291 1.00 86.06 169 THR A N 1
ATOM 1328 C CA . THR A 1 169 ? -16.260 4.954 53.009 1.00 86.06 169 THR A CA 1
ATOM 1329 C C . THR A 1 169 ? -14.862 5.539 52.945 1.00 86.06 169 THR A C 1
ATOM 1331 O O . THR A 1 169 ? -13.957 4.860 52.483 1.00 86.06 169 THR A O 1
ATOM 1334 N N . GLU A 1 170 ? -14.668 6.753 53.463 1.00 87.62 170 GLU A N 1
ATOM 1335 C CA . GLU A 1 170 ? -13.368 7.422 53.513 1.00 87.62 170 GLU A CA 1
ATOM 1336 C C . GLU A 1 170 ? -12.391 6.663 54.415 1.00 87.62 170 GLU A C 1
ATOM 1338 O O . GLU A 1 170 ? -11.309 6.289 53.973 1.00 87.62 170 GLU A O 1
ATOM 1343 N N . SER A 1 171 ? -12.810 6.318 55.635 1.00 86.81 171 SER A N 1
ATOM 1344 C CA . SER A 1 171 ? -11.983 5.523 56.554 1.00 86.81 171 SER A CA 1
ATOM 1345 C C . SER A 1 171 ? -11.727 4.095 56.054 1.00 86.81 171 SER A C 1
ATOM 1347 O O . SER A 1 171 ? -10.651 3.544 56.295 1.00 86.81 171 SER A O 1
ATOM 1349 N N . PHE A 1 172 ? -12.671 3.490 55.328 1.00 89.50 172 PHE A N 1
ATOM 1350 C CA . PHE A 1 172 ? -12.480 2.186 54.691 1.00 89.50 172 PHE A CA 1
ATOM 1351 C C . PHE A 1 172 ? -11.467 2.249 53.540 1.00 89.50 172 PHE A C 1
ATOM 1353 O O . PHE A 1 172 ? -10.517 1.465 53.530 1.00 89.50 172 PHE A O 1
ATOM 1360 N N . LEU A 1 173 ? -11.618 3.212 52.621 1.00 90.69 173 LEU A N 1
ATOM 1361 C CA . LEU A 1 173 ? -10.669 3.439 51.527 1.00 90.69 173 LEU A CA 1
ATOM 1362 C C . LEU A 1 173 ? -9.271 3.730 52.074 1.00 90.69 173 LEU A C 1
ATOM 1364 O O . LEU A 1 173 ? -8.292 3.163 51.599 1.00 90.69 173 LEU A O 1
ATOM 1368 N N . GLN A 1 174 ? -9.191 4.574 53.106 1.00 93.06 174 GLN A N 1
ATOM 1369 C CA . GLN A 1 174 ? -7.935 4.937 53.745 1.00 93.06 174 GLN A CA 1
ATOM 1370 C C . GLN A 1 174 ? -7.237 3.712 54.333 1.00 93.06 174 GLN A C 1
ATOM 1372 O O . GLN A 1 174 ? -6.039 3.559 54.135 1.00 93.06 174 GLN A O 1
ATOM 1377 N N . ARG A 1 175 ? -7.960 2.807 55.004 1.00 91.88 175 ARG A N 1
ATOM 1378 C CA . ARG A 1 175 ? -7.370 1.566 55.537 1.00 91.88 175 ARG A CA 1
ATOM 1379 C C . ARG A 1 175 ? -6.863 0.644 54.436 1.00 91.88 175 ARG A C 1
ATOM 1381 O O . ARG A 1 175 ? -5.775 0.092 54.569 1.00 91.88 175 ARG A O 1
ATOM 1388 N N . ILE A 1 176 ? -7.628 0.489 53.356 1.00 93.38 176 ILE A N 1
ATOM 1389 C CA . ILE A 1 176 ? -7.225 -0.359 52.229 1.00 93.38 176 ILE A CA 1
ATOM 1390 C C . ILE A 1 176 ? -5.987 0.212 51.551 1.00 93.38 176 ILE A C 1
ATOM 1392 O O . ILE A 1 176 ? -5.001 -0.503 51.399 1.00 93.38 176 ILE A O 1
ATOM 1396 N N . PHE A 1 177 ? -6.006 1.492 51.180 1.00 94.75 177 PHE A N 1
ATOM 1397 C CA . PHE A 1 177 ? -4.873 2.111 50.501 1.00 94.75 177 PHE A CA 1
ATOM 1398 C C . PHE A 1 177 ? -3.656 2.263 51.403 1.00 94.75 177 PHE A C 1
ATOM 1400 O O . PHE A 1 177 ? -2.539 2.126 50.917 1.00 94.75 177 PHE A O 1
ATOM 1407 N N . TYR A 1 178 ? -3.846 2.469 52.706 1.00 94.19 178 TYR A N 1
ATOM 1408 C CA . TYR A 1 178 ? -2.746 2.464 53.662 1.00 94.19 178 TYR A CA 1
ATOM 1409 C C . TYR A 1 178 ? -2.092 1.084 53.751 1.00 94.19 178 TYR A C 1
ATOM 1411 O O . TYR A 1 178 ? -0.880 0.988 53.610 1.00 94.19 178 TYR A O 1
ATOM 1419 N N . ASN A 1 179 ? -2.873 0.011 53.907 1.00 92.44 179 ASN A N 1
ATOM 1420 C CA . ASN A 1 179 ? -2.321 -1.344 53.991 1.00 92.44 179 ASN A CA 1
ATOM 1421 C C . ASN A 1 179 ? -1.693 -1.793 52.666 1.00 92.44 179 ASN A C 1
ATOM 1423 O O . ASN A 1 179 ? -0.623 -2.396 52.668 1.00 92.44 179 ASN A O 1
ATOM 1427 N N . LEU A 1 180 ? -2.332 -1.475 51.538 1.00 90.25 180 LEU A N 1
ATOM 1428 C CA . LEU A 1 180 ? -1.800 -1.765 50.209 1.00 90.25 180 LEU A CA 1
ATOM 1429 C C . LEU A 1 180 ? -0.511 -0.975 49.955 1.00 90.25 180 LEU A C 1
ATOM 1431 O O . LEU A 1 180 ? 0.485 -1.546 49.526 1.00 90.25 180 LEU A O 1
ATOM 1435 N N . GLY A 1 181 ? -0.509 0.322 50.266 1.00 91.62 181 GLY A N 1
ATOM 1436 C CA . GLY A 1 181 ? 0.659 1.187 50.136 1.00 91.62 181 GLY A CA 1
ATOM 1437 C C . GLY A 1 181 ? 1.806 0.753 51.046 1.00 91.62 181 GLY A C 1
ATOM 1438 O O . GLY A 1 181 ? 2.950 0.718 50.603 1.00 91.62 181 GLY A O 1
ATOM 1439 N N . LEU A 1 182 ? 1.505 0.349 52.283 1.00 93.12 182 LEU A N 1
ATOM 1440 C CA . LEU A 1 182 ? 2.486 -0.183 53.226 1.00 93.12 182 LEU A CA 1
ATOM 1441 C C . LEU A 1 182 ? 3.097 -1.490 52.713 1.00 93.12 182 LEU A C 1
ATOM 1443 O O . LEU A 1 182 ? 4.314 -1.640 52.749 1.00 93.12 182 LEU A O 1
ATOM 1447 N N . TYR A 1 183 ? 2.281 -2.399 52.177 1.00 91.44 183 TYR A N 1
ATOM 1448 C CA . TYR A 1 183 ? 2.761 -3.639 51.568 1.00 91.44 183 TYR A CA 1
ATOM 1449 C C . TYR A 1 183 ? 3.652 -3.368 50.347 1.00 91.44 183 TYR A C 1
ATOM 1451 O O . TYR A 1 183 ? 4.746 -3.925 50.237 1.00 91.44 183 TYR A O 1
ATOM 1459 N N . CYS A 1 184 ? 3.234 -2.449 49.470 1.00 89.38 184 CYS A N 1
ATOM 1460 C CA . CYS A 1 184 ? 4.036 -2.024 48.325 1.00 89.38 184 CYS A CA 1
ATOM 1461 C C . CYS A 1 184 ? 5.371 -1.391 48.745 1.00 89.38 184 CYS A C 1
ATOM 1463 O O . CYS A 1 184 ? 6.389 -1.633 48.100 1.00 89.38 184 CYS A O 1
ATOM 1465 N N . ALA A 1 185 ? 5.382 -0.615 49.831 1.00 92.38 185 ALA A N 1
ATOM 1466 C CA . ALA A 1 185 ? 6.586 0.021 50.360 1.00 92.38 185 ALA A CA 1
ATOM 1467 C C . ALA A 1 185 ? 7.518 -0.961 51.093 1.00 92.38 185 ALA A C 1
ATOM 1469 O O . ALA A 1 185 ? 8.734 -0.803 51.035 1.00 92.38 185 ALA A O 1
ATOM 1470 N N . GLN A 1 186 ? 6.972 -1.979 51.766 1.00 93.81 186 GLN A N 1
ATOM 1471 C CA . GLN A 1 186 ? 7.751 -3.004 52.472 1.00 93.81 186 GLN A CA 1
ATOM 1472 C C . GLN A 1 186 ? 8.393 -4.025 51.521 1.00 93.81 186 GLN A C 1
ATOM 1474 O O . GLN A 1 186 ? 9.453 -4.569 51.834 1.00 93.81 186 GLN A O 1
ATOM 1479 N N . HIS A 1 187 ? 7.793 -4.267 50.352 1.00 90.38 187 HIS A N 1
ATOM 1480 C CA . HIS A 1 187 ? 8.278 -5.249 49.378 1.00 90.38 187 HIS A CA 1
ATOM 1481 C C . HIS A 1 187 ? 8.458 -4.664 47.961 1.00 90.38 187 HIS A C 1
ATOM 1483 O O . HIS A 1 187 ? 7.865 -5.170 47.003 1.00 90.38 187 HIS A O 1
ATOM 1489 N N . PRO A 1 188 ? 9.321 -3.644 47.779 1.00 91.81 188 PRO A N 1
ATOM 1490 C CA . PRO A 1 188 ? 9.432 -2.907 46.517 1.00 91.81 188 PRO A CA 1
ATOM 1491 C C . PRO A 1 188 ? 9.864 -3.792 45.339 1.00 91.81 188 PRO A C 1
ATOM 1493 O O . PRO A 1 188 ? 9.318 -3.677 44.246 1.00 91.81 188 PRO A O 1
ATOM 1496 N N . PHE A 1 189 ? 10.791 -4.732 45.555 1.00 92.25 189 PHE A N 1
ATOM 1497 C CA . PHE A 1 189 ? 11.272 -5.625 44.494 1.00 92.25 189 PHE A CA 1
ATOM 1498 C C . PHE A 1 189 ? 10.209 -6.622 44.009 1.00 92.25 189 PHE A C 1
ATOM 1500 O O . PHE A 1 189 ? 10.171 -6.935 42.822 1.00 92.25 189 PHE A O 1
ATOM 1507 N N . ILE A 1 190 ? 9.327 -7.094 44.899 1.00 89.19 190 ILE A N 1
ATOM 1508 C CA . ILE A 1 190 ? 8.239 -8.023 44.546 1.00 89.19 190 ILE A CA 1
ATOM 1509 C C . ILE A 1 190 ? 7.167 -7.288 43.733 1.00 89.19 190 ILE A C 1
ATOM 1511 O O . ILE A 1 190 ? 6.679 -7.802 42.730 1.00 89.19 190 ILE A O 1
ATOM 1515 N N . VAL A 1 191 ? 6.822 -6.058 44.125 1.00 91.38 191 VAL A N 1
ATOM 1516 C CA . VAL A 1 191 ? 5.846 -5.248 43.379 1.00 91.38 191 VAL A CA 1
ATOM 1517 C C . VAL A 1 191 ? 6.380 -4.868 41.996 1.00 91.38 191 VAL A C 1
ATOM 1519 O O . VAL A 1 191 ? 5.651 -4.971 41.009 1.00 91.38 191 VAL A O 1
ATOM 1522 N N . LEU A 1 192 ? 7.661 -4.498 41.898 1.00 91.38 192 LEU A N 1
ATOM 1523 C CA . LEU A 1 192 ? 8.303 -4.184 40.619 1.00 91.38 192 LEU A CA 1
ATOM 1524 C C . LEU A 1 192 ? 8.399 -5.404 39.693 1.00 91.38 192 LEU A C 1
ATOM 1526 O O . LEU A 1 192 ? 8.186 -5.264 38.488 1.00 91.38 192 LEU A O 1
ATOM 1530 N N . SER A 1 193 ? 8.665 -6.602 40.218 1.00 90.00 193 SER A N 1
ATOM 1531 C CA . SER A 1 193 ? 8.729 -7.810 39.387 1.00 90.00 193 SER A CA 1
ATOM 1532 C C . SER A 1 193 ? 7.350 -8.215 38.857 1.00 90.00 193 SER A C 1
ATOM 1534 O O . SER A 1 193 ? 7.197 -8.462 37.664 1.00 90.00 193 SER A O 1
ATOM 1536 N N . ILE A 1 194 ? 6.312 -8.190 39.697 1.00 91.75 194 ILE A N 1
ATOM 1537 C CA . ILE A 1 194 ? 4.935 -8.483 39.267 1.00 91.75 194 ILE A CA 1
ATOM 1538 C C . ILE A 1 194 ? 4.454 -7.444 38.244 1.00 91.75 194 ILE A C 1
ATOM 1540 O O . ILE A 1 194 ? 3.876 -7.808 37.219 1.00 91.75 194 ILE A O 1
ATOM 1544 N N . GLY A 1 195 ? 4.726 -6.158 38.491 1.00 90.62 195 GLY A N 1
ATOM 1545 C CA . GLY A 1 195 ? 4.365 -5.071 37.580 1.00 90.62 195 GLY A CA 1
ATOM 1546 C C . GLY A 1 195 ? 5.039 -5.193 36.213 1.00 90.62 195 GLY A C 1
ATOM 1547 O O . GLY A 1 195 ? 4.376 -5.070 35.185 1.00 90.62 195 GLY A O 1
ATOM 1548 N N . THR A 1 196 ? 6.338 -5.496 36.182 1.00 92.31 196 THR A N 1
ATOM 1549 C CA . THR A 1 196 ? 7.079 -5.670 34.920 1.00 92.31 196 THR A CA 1
ATOM 1550 C C . THR A 1 196 ? 6.612 -6.897 34.135 1.00 92.31 196 THR A C 1
ATOM 1552 O O . THR A 1 196 ? 6.425 -6.791 32.923 1.00 92.31 196 THR A O 1
ATOM 1555 N N . VAL A 1 197 ? 6.331 -8.025 34.798 1.00 92.75 197 VAL A N 1
ATOM 1556 C CA . VAL A 1 197 ? 5.763 -9.225 34.150 1.00 92.75 197 VAL A CA 1
ATOM 1557 C C . VAL A 1 197 ? 4.391 -8.934 33.534 1.00 92.75 197 VAL A C 1
ATOM 1559 O O . VAL A 1 197 ? 4.142 -9.321 32.392 1.00 92.75 197 VAL A O 1
ATOM 1562 N N . LEU A 1 198 ? 3.518 -8.214 34.245 1.00 92.88 198 LEU A N 1
ATOM 1563 C CA . LEU A 1 198 ? 2.206 -7.801 33.732 1.00 92.88 198 LEU A CA 1
ATOM 1564 C C . LEU A 1 198 ? 2.323 -6.908 32.493 1.00 92.88 198 LEU A C 1
ATOM 1566 O O . LEU A 1 198 ? 1.641 -7.147 31.498 1.00 92.88 198 LEU A O 1
ATOM 1570 N N . ILE A 1 199 ? 3.204 -5.905 32.533 1.00 94.25 199 ILE A N 1
ATOM 1571 C CA . ILE A 1 199 ? 3.438 -5.001 31.398 1.00 94.25 199 ILE A CA 1
ATOM 1572 C C . ILE A 1 199 ? 3.977 -5.778 30.192 1.00 94.25 199 ILE A C 1
ATOM 1574 O O . ILE A 1 199 ? 3.496 -5.575 29.077 1.00 94.25 199 ILE A O 1
ATOM 1578 N N . ALA A 1 200 ? 4.930 -6.691 30.399 1.00 89.38 200 ALA A N 1
ATOM 1579 C CA . ALA A 1 200 ? 5.490 -7.514 29.330 1.00 89.38 200 ALA A CA 1
ATOM 1580 C C . ALA A 1 200 ? 4.428 -8.428 28.695 1.00 89.38 200 ALA A C 1
ATOM 1582 O O . ALA A 1 200 ? 4.307 -8.460 27.472 1.00 89.38 200 ALA A O 1
ATOM 1583 N N . ALA A 1 201 ? 3.606 -9.099 29.510 1.00 88.69 201 ALA A N 1
ATOM 1584 C CA . ALA A 1 201 ? 2.524 -9.959 29.032 1.00 88.69 201 ALA A CA 1
ATOM 1585 C C . ALA A 1 201 ? 1.479 -9.185 28.210 1.00 88.69 201 ALA A C 1
ATOM 1587 O O . ALA A 1 201 ? 1.053 -9.652 27.154 1.00 88.69 201 ALA A O 1
ATOM 1588 N N . LEU A 1 202 ? 1.102 -7.983 28.659 1.00 86.69 202 LEU A N 1
ATOM 1589 C CA . LEU A 1 202 ? 0.182 -7.111 27.922 1.00 86.69 202 LEU A CA 1
ATOM 1590 C C . LEU A 1 202 ? 0.819 -6.558 26.635 1.00 86.69 202 LEU A C 1
ATOM 1592 O O . LEU A 1 202 ? 0.135 -6.410 25.624 1.00 86.69 202 LEU A O 1
ATOM 1596 N N . SER A 1 203 ? 2.132 -6.315 26.638 1.00 86.56 203 SER A N 1
ATOM 1597 C CA . SER A 1 203 ? 2.877 -5.811 25.475 1.00 86.56 203 SER A CA 1
ATOM 1598 C C . SER A 1 203 ? 3.173 -6.886 24.425 1.00 86.56 203 SER A C 1
ATOM 1600 O O . SER A 1 203 ? 3.382 -6.547 23.263 1.00 86.56 203 SER A O 1
ATOM 1602 N N . CYS A 1 204 ? 3.138 -8.180 24.768 1.00 82.06 204 CYS A N 1
ATOM 1603 C CA . CYS A 1 204 ? 3.275 -9.271 23.791 1.00 82.06 204 CYS A CA 1
ATOM 1604 C C . CYS A 1 204 ? 2.220 -9.215 22.671 1.00 82.06 204 CYS A C 1
ATOM 1606 O O . CYS A 1 204 ? 2.470 -9.725 21.579 1.00 82.06 204 CYS A O 1
ATOM 1608 N N . GLY A 1 205 ? 1.072 -8.570 22.908 1.00 80.56 205 GLY A N 1
ATOM 1609 C CA . GLY A 1 205 ? 0.066 -8.319 21.873 1.00 80.56 205 GLY A CA 1
ATOM 1610 C C . GLY A 1 205 ? 0.557 -7.423 20.728 1.00 80.56 205 GLY A C 1
ATOM 1611 O O . GLY A 1 205 ? 0.089 -7.587 19.608 1.00 80.56 205 GLY A O 1
ATOM 1612 N N . LEU A 1 206 ? 1.534 -6.539 20.969 1.00 79.81 206 LEU A N 1
ATOM 1613 C CA . LEU A 1 206 ? 2.104 -5.648 19.946 1.00 79.81 206 LEU A CA 1
ATOM 1614 C C . LEU A 1 206 ? 3.020 -6.378 18.953 1.00 79.81 206 LEU A C 1
ATOM 1616 O O . LEU A 1 206 ? 3.179 -5.921 17.831 1.00 79.81 206 LEU A O 1
ATOM 1620 N N . PHE A 1 207 ? 3.608 -7.511 19.347 1.00 73.56 207 PHE A N 1
ATOM 1621 C CA . PHE A 1 207 ? 4.473 -8.319 18.475 1.00 73.56 207 PHE A CA 1
ATOM 1622 C C . PHE A 1 207 ? 3.700 -9.301 17.585 1.00 73.56 207 PHE A C 1
ATOM 1624 O O . PHE A 1 207 ? 4.293 -9.937 16.718 1.00 73.56 207 PHE A O 1
ATOM 1631 N N . LYS A 1 208 ? 2.393 -9.464 17.818 1.00 62.47 208 LYS A N 1
ATOM 1632 C CA . LYS A 1 208 ? 1.498 -10.294 16.998 1.00 62.47 208 LYS A CA 1
ATOM 1633 C C . LYS A 1 208 ? 0.643 -9.465 16.028 1.00 62.47 208 LYS A C 1
ATOM 1635 O O . LYS A 1 208 ? -0.420 -9.934 15.621 1.00 62.47 208 LYS A O 1
ATOM 1640 N N . PHE A 1 209 ? 1.102 -8.263 15.688 1.00 53.69 209 PHE A N 1
ATOM 1641 C CA . PHE A 1 209 ? 0.539 -7.418 14.637 1.00 53.69 209 PHE A CA 1
ATOM 1642 C C . PHE A 1 209 ? 1.410 -7.472 13.382 1.00 53.69 209 PHE A C 1
ATOM 1644 O O . PHE A 1 209 ? 2.648 -7.568 13.543 1.00 53.69 209 PHE A O 1
#